Protein AF-A0A952XCS4-F1 (afdb_monomer_lite)

Radius of gyration: 18.23 Å; chains: 1; bounding box: 52×32×46 Å

Structure (mmCIF, N/CA/C/O backbone):
data_AF-A0A952XCS4-F1
#
_entry.id   AF-A0A952XCS4-F1
#
loop_
_atom_site.group_PDB
_atom_site.id
_atom_site.type_symbol
_atom_site.label_atom_id
_atom_site.label_alt_id
_atom_site.label_comp_id
_atom_site.label_asym_id
_atom_site.label_entity_id
_atom_site.label_seq_id
_atom_site.pdbx_PDB_ins_code
_atom_site.Cartn_x
_atom_site.Cartn_y
_atom_site.Cartn_z
_atom_site.occupancy
_atom_site.B_iso_or_equiv
_atom_site.auth_seq_id
_atom_site.auth_comp_id
_atom_site.auth_asym_id
_atom_site.auth_atom_id
_atom_site.pdbx_PDB_model_num
ATOM 1 N N . MET A 1 1 ? 28.860 11.762 17.650 1.00 31.97 1 MET A N 1
ATOM 2 C CA . MET A 1 1 ? 28.815 10.354 18.099 1.00 31.97 1 MET A CA 1
ATOM 3 C C . MET A 1 1 ? 27.399 9.842 17.894 1.00 31.97 1 MET A C 1
ATOM 5 O O . MET A 1 1 ? 26.480 10.434 18.441 1.00 31.97 1 MET A O 1
ATOM 9 N N . LYS A 1 2 ? 27.221 8.836 17.028 1.00 38.44 2 LYS A N 1
ATOM 10 C CA . LYS A 1 2 ? 25.928 8.186 16.763 1.00 38.44 2 LYS A CA 1
ATOM 11 C C . LYS A 1 2 ? 25.500 7.432 18.026 1.00 38.44 2 LYS A C 1
ATOM 13 O O . LYS A 1 2 ? 26.248 6.578 18.488 1.00 38.44 2 LYS A O 1
ATOM 18 N N . GLY A 1 3 ? 24.344 7.781 18.584 1.00 35.25 3 GLY A N 1
ATOM 19 C CA . GLY A 1 3 ? 23.726 7.029 19.671 1.00 35.25 3 GLY A CA 1
ATOM 20 C C . GLY A 1 3 ? 23.151 5.730 19.121 1.00 35.25 3 GLY A C 1
ATOM 21 O O . GLY A 1 3 ? 22.265 5.755 18.272 1.00 35.25 3 GLY A O 1
ATOM 22 N N . THR A 1 4 ? 23.691 4.608 19.572 1.00 42.81 4 THR A N 1
ATOM 23 C CA . THR A 1 4 ? 23.118 3.274 19.411 1.00 42.81 4 THR A CA 1
ATOM 24 C C . THR A 1 4 ? 21.785 3.228 20.152 1.00 42.81 4 THR A C 1
ATOM 26 O O . THR A 1 4 ? 21.750 3.308 21.379 1.00 42.81 4 THR A O 1
ATOM 29 N N . THR A 1 5 ? 20.681 3.126 19.417 1.00 42.31 5 THR A N 1
ATOM 30 C CA . THR A 1 5 ? 19.363 2.834 19.985 1.00 42.31 5 THR A CA 1
ATOM 31 C C . THR A 1 5 ? 19.405 1.427 20.599 1.00 42.31 5 THR A C 1
ATOM 33 O O . THR A 1 5 ? 19.822 0.494 19.909 1.00 42.31 5 THR A O 1
ATOM 36 N N . PRO A 1 6 ? 19.016 1.238 21.872 1.00 35.12 6 PRO A N 1
ATOM 37 C CA . PRO A 1 6 ? 18.957 -0.087 22.483 1.00 35.12 6 PRO A CA 1
ATOM 38 C C . PRO A 1 6 ? 17.979 -0.982 21.710 1.00 35.12 6 PRO A C 1
ATOM 40 O O . PRO A 1 6 ? 16.830 -0.598 21.496 1.00 35.12 6 PRO A O 1
ATOM 43 N N . LEU A 1 7 ? 18.429 -2.172 21.305 1.00 46.38 7 LEU A N 1
ATOM 44 C CA . LEU A 1 7 ? 17.650 -3.140 20.517 1.00 46.38 7 LEU A CA 1
ATOM 45 C C . LEU A 1 7 ? 16.468 -3.766 21.290 1.00 46.38 7 LEU A C 1
ATOM 47 O O . LEU A 1 7 ? 15.623 -4.413 20.679 1.00 46.38 7 LEU A O 1
ATOM 51 N N . ASP A 1 8 ? 16.356 -3.514 22.598 1.00 38.41 8 ASP A N 1
ATOM 52 C CA . ASP A 1 8 ? 15.401 -4.194 23.489 1.00 38.41 8 ASP A CA 1
ATOM 53 C C . ASP A 1 8 ? 14.166 -3.362 23.874 1.00 38.41 8 ASP A C 1
ATOM 55 O O . ASP A 1 8 ? 13.359 -3.769 24.708 1.00 38.41 8 ASP A O 1
ATOM 59 N N . ALA A 1 9 ? 13.960 -2.207 23.241 1.00 41.53 9 ALA A N 1
ATOM 60 C CA . ALA A 1 9 ? 12.703 -1.478 23.341 1.00 41.53 9 ALA A CA 1
ATOM 61 C C . ALA A 1 9 ? 12.331 -0.912 21.972 1.00 41.53 9 ALA A C 1
ATOM 63 O O . ALA A 1 9 ? 12.680 0.221 21.643 1.00 41.53 9 ALA A O 1
ATOM 64 N N . ILE A 1 10 ? 11.582 -1.686 21.180 1.00 44.81 10 ILE A N 1
ATOM 65 C CA . ILE A 1 10 ? 10.838 -1.141 20.038 1.00 44.81 10 ILE A CA 1
ATOM 66 C C . ILE A 1 10 ? 9.752 -0.230 20.625 1.00 44.81 10 ILE A C 1
ATOM 68 O O . ILE A 1 10 ? 8.607 -0.633 20.831 1.00 44.81 10 ILE A O 1
ATOM 72 N N . GLN A 1 11 ? 10.141 0.991 20.990 1.00 43.62 11 GLN A N 1
ATOM 73 C CA . GLN A 1 11 ? 9.214 2.063 21.315 1.00 43.62 11 GLN A CA 1
ATOM 74 C C . GLN A 1 11 ? 8.311 2.252 20.091 1.00 43.62 11 GLN A C 1
ATOM 76 O O . GLN A 1 11 ? 8.828 2.305 18.971 1.00 43.62 11 GLN A O 1
ATOM 81 N N . PRO A 1 12 ? 6.980 2.318 20.259 1.00 52.56 12 PRO A N 1
ATOM 82 C CA . PRO A 1 12 ? 6.085 2.525 19.133 1.00 52.56 12 PRO A CA 1
ATOM 83 C C . PRO A 1 12 ? 6.475 3.815 18.408 1.00 52.56 12 PRO A C 1
ATOM 85 O O . PRO A 1 12 ? 6.367 4.901 18.978 1.00 52.56 12 PRO A O 1
ATOM 88 N N . VAL A 1 13 ? 6.897 3.708 17.147 1.00 58.22 13 VAL A N 1
ATOM 89 C CA . VAL A 1 13 ? 7.288 4.872 16.332 1.00 58.22 13 VAL A CA 1
ATOM 90 C C . VAL A 1 13 ? 6.090 5.818 16.159 1.00 58.22 13 VAL A C 1
ATOM 92 O O . VAL A 1 13 ? 6.240 7.033 16.110 1.00 58.22 13 VAL A O 1
ATOM 95 N N . CYS A 1 14 ? 4.871 5.267 16.199 1.00 61.41 14 CYS A N 1
ATOM 96 C CA . CYS A 1 14 ? 3.605 6.003 16.150 1.00 61.41 14 CYS A CA 1
ATOM 97 C C . CYS A 1 14 ? 2.995 6.335 17.532 1.00 61.41 14 CYS A C 1
ATOM 99 O O . CYS A 1 14 ? 1.770 6.421 17.670 1.00 61.41 14 CYS A O 1
ATOM 101 N N . GLY A 1 15 ? 3.817 6.490 18.576 1.00 72.56 15 GLY A N 1
ATOM 102 C CA . GLY A 1 15 ? 3.435 7.050 19.885 1.00 72.56 15 GLY A CA 1
ATOM 103 C C . GLY A 1 15 ? 2.552 6.174 20.790 1.00 72.56 15 GLY A C 1
ATOM 104 O O . GLY A 1 15 ? 2.423 6.460 21.975 1.00 72.56 15 GLY A O 1
ATOM 105 N N . SER A 1 16 ? 1.944 5.103 20.272 1.00 86.00 16 SER A N 1
ATOM 106 C CA . SER A 1 16 ? 1.239 4.075 21.056 1.00 86.00 16 SER A CA 1
ATOM 107 C C . SER A 1 16 ? 1.266 2.733 20.330 1.00 86.00 16 SER A C 1
ATOM 109 O O . SER A 1 16 ? 1.379 2.692 19.102 1.00 86.00 16 SER A O 1
ATOM 111 N N . ARG A 1 17 ? 1.102 1.628 21.064 1.00 90.25 17 ARG A N 1
ATOM 112 C CA . ARG A 1 17 ? 1.019 0.283 20.475 1.00 90.25 17 ARG A CA 1
ATOM 113 C C . ARG A 1 17 ? -0.184 0.154 19.536 1.00 90.25 17 ARG A C 1
ATOM 115 O O . ARG A 1 17 ? -0.053 -0.393 18.443 1.00 90.25 17 ARG A O 1
ATOM 122 N N . GLY A 1 18 ? -1.331 0.729 19.906 1.00 92.50 18 GLY A N 1
ATOM 123 C CA . GLY A 1 18 ? -2.475 0.863 19.001 1.00 92.50 18 GLY A CA 1
ATOM 124 C C . GLY A 1 18 ? -2.159 1.654 17.727 1.00 92.50 18 GLY A C 1
ATOM 125 O O . GLY A 1 18 ? -2.549 1.231 16.643 1.00 92.50 18 GLY A O 1
ATOM 126 N N . GLY A 1 19 ? -1.429 2.767 17.836 1.00 92.06 19 GLY A N 1
ATOM 127 C CA . GLY A 1 19 ? -0.970 3.552 16.686 1.00 92.06 19 GLY A CA 1
ATOM 128 C C . GLY A 1 19 ? -0.069 2.746 15.751 1.00 92.06 19 GLY A C 1
ATOM 129 O O . GLY A 1 19 ? -0.319 2.701 14.553 1.00 92.06 19 GLY A O 1
ATOM 130 N N . GLU A 1 20 ? 0.911 2.032 16.298 1.00 92.62 20 GLU A N 1
ATOM 131 C CA . GLU A 1 20 ? 1.809 1.156 15.534 1.00 92.62 20 GLU A CA 1
ATOM 132 C C . GLU A 1 20 ? 1.044 0.074 14.751 1.00 92.62 20 GLU A C 1
ATOM 134 O O . GLU A 1 20 ? 1.293 -0.143 13.567 1.00 92.62 20 GLU A O 1
ATOM 139 N N . LEU A 1 21 ? 0.044 -0.570 15.362 1.00 95.12 21 LEU A N 1
ATOM 140 C CA . LEU A 1 21 ? -0.770 -1.576 14.668 1.00 95.12 21 LEU A CA 1
ATOM 141 C C . LEU A 1 21 ? -1.596 -0.974 13.519 1.00 95.12 21 LEU A C 1
ATOM 143 O O . LEU A 1 21 ? -1.740 -1.610 12.473 1.00 95.12 21 LEU A O 1
ATOM 147 N N . ILE A 1 22 ? -2.107 0.253 13.677 1.00 94.88 22 ILE A N 1
ATOM 148 C CA . ILE A 1 22 ? -2.776 0.978 12.585 1.00 94.88 22 ILE A CA 1
ATOM 149 C C . ILE A 1 22 ? -1.785 1.340 11.479 1.00 94.88 22 ILE A C 1
ATOM 151 O O . ILE A 1 22 ? -2.101 1.148 10.305 1.00 94.88 22 ILE A O 1
ATOM 155 N N . ALA A 1 23 ? -0.594 1.819 11.835 1.00 93.19 23 ALA A N 1
ATOM 156 C CA . ALA A 1 23 ? 0.463 2.132 10.882 1.00 93.19 23 ALA A CA 1
ATOM 157 C C . ALA A 1 23 ? 0.821 0.914 10.020 1.00 93.19 23 ALA A C 1
ATOM 159 O O . ALA A 1 23 ? 0.857 1.019 8.793 1.00 93.19 23 ALA A O 1
ATOM 160 N N . ARG A 1 24 ? 0.973 -0.261 10.643 1.00 94.62 24 ARG A N 1
ATOM 161 C CA . ARG A 1 24 ? 1.202 -1.524 9.930 1.00 94.62 24 ARG A CA 1
ATOM 162 C C . ARG A 1 24 ? 0.033 -1.900 9.031 1.00 94.62 24 ARG A C 1
ATOM 164 O O . ARG A 1 24 ? 0.251 -2.194 7.866 1.00 94.62 24 ARG A O 1
ATOM 171 N N . CYS A 1 25 ? -1.213 -1.784 9.502 1.00 95.88 25 CYS A N 1
ATOM 172 C CA . CYS A 1 25 ? -2.383 -2.016 8.644 1.00 95.88 25 CYS A CA 1
ATOM 173 C C . CYS A 1 25 ? -2.356 -1.157 7.366 1.00 95.88 25 CYS A C 1
ATOM 175 O O . CYS A 1 25 ? -2.758 -1.632 6.305 1.00 95.88 25 CYS A O 1
ATOM 177 N N . VAL A 1 26 ? -1.901 0.096 7.453 1.00 93.88 26 VAL A N 1
ATOM 178 C CA . VAL A 1 26 ? -1.787 0.981 6.284 1.00 93.88 26 VAL A CA 1
ATOM 179 C C . VAL A 1 26 ? -0.718 0.482 5.317 1.00 93.88 26 VAL A C 1
ATOM 181 O O . VAL A 1 26 ? -1.024 0.347 4.132 1.00 93.88 26 VAL A O 1
ATOM 184 N N . VAL A 1 27 ? 0.472 0.134 5.814 1.00 92.44 27 VAL A N 1
ATOM 185 C CA . VAL A 1 27 ? 1.556 -0.440 4.997 1.00 92.44 27 VAL A CA 1
ATOM 186 C C . VAL A 1 27 ? 1.078 -1.702 4.279 1.00 92.44 27 VAL A C 1
ATOM 188 O O . VAL A 1 27 ? 1.080 -1.736 3.050 1.00 92.44 27 VAL A O 1
ATOM 191 N N . GLU A 1 28 ? 0.538 -2.677 5.014 1.00 94.94 28 GLU A N 1
ATOM 192 C CA . GLU A 1 28 ? 0.103 -3.948 4.420 1.00 94.94 28 GLU A CA 1
ATOM 193 C C . GLU A 1 28 ? -1.036 -3.769 3.412 1.00 94.94 28 GLU A C 1
ATOM 195 O O . GLU A 1 28 ? -1.109 -4.459 2.394 1.00 94.94 28 GLU A O 1
ATOM 200 N N . SER A 1 29 ? -1.936 -2.810 3.655 1.00 95.06 29 SER A N 1
ATOM 201 C CA . SER A 1 29 ? -2.994 -2.494 2.693 1.00 95.06 29 SER A CA 1
ATOM 202 C C . SER A 1 29 ? -2.442 -1.904 1.393 1.00 95.06 29 SER A C 1
ATOM 204 O O . SER A 1 29 ? -2.923 -2.266 0.315 1.00 95.06 29 SER A O 1
ATOM 206 N N . GLY A 1 30 ? -1.417 -1.048 1.483 1.00 92.00 30 GLY A N 1
ATOM 207 C CA . GLY A 1 30 ? -0.710 -0.482 0.335 1.00 92.00 30 GLY A CA 1
ATOM 208 C C . GLY A 1 30 ? -0.017 -1.568 -0.480 1.00 92.00 30 GLY A C 1
ATOM 209 O O . GLY A 1 30 ? -0.273 -1.693 -1.679 1.00 92.00 30 GLY A O 1
ATOM 210 N N . THR A 1 31 ? 0.775 -2.413 0.182 1.00 91.81 31 THR A N 1
ATOM 211 C CA . THR A 1 31 ? 1.524 -3.502 -0.457 1.00 91.81 31 THR A CA 1
ATOM 212 C C . THR A 1 31 ? 0.587 -4.545 -1.076 1.00 91.81 31 THR A C 1
ATOM 214 O O . THR A 1 31 ? 0.733 -4.887 -2.251 1.00 91.81 31 THR A O 1
ATOM 217 N N . SER A 1 32 ? -0.466 -4.967 -0.362 1.00 96.06 32 SER A N 1
ATOM 218 C CA . SER A 1 32 ? -1.490 -5.880 -0.900 1.00 96.06 32 SER A CA 1
ATOM 219 C C . SER A 1 32 ? -2.175 -5.306 -2.147 1.00 96.06 32 SER A C 1
ATOM 221 O O . SER A 1 32 ? -2.362 -6.009 -3.147 1.00 96.06 32 SER A O 1
ATOM 223 N N . SER A 1 33 ? -2.524 -4.012 -2.124 1.00 94.94 33 SER A N 1
ATOM 224 C CA . SER A 1 33 ? -3.119 -3.328 -3.276 1.00 94.94 33 SER A CA 1
ATOM 225 C C . SER A 1 33 ? -2.150 -3.238 -4.457 1.00 94.94 33 SER A C 1
ATOM 227 O O . SER A 1 33 ? -2.571 -3.422 -5.600 1.00 94.94 33 SER A O 1
ATOM 229 N N . TYR A 1 34 ? -0.866 -2.984 -4.200 1.00 93.88 34 TYR A N 1
ATOM 230 C CA . TYR A 1 34 ? 0.147 -2.860 -5.243 1.00 93.88 34 TYR A CA 1
ATOM 231 C C . TYR A 1 34 ? 0.394 -4.183 -5.968 1.00 93.88 34 TYR A C 1
ATOM 233 O O . TYR A 1 34 ? 0.291 -4.243 -7.194 1.00 93.88 34 TYR A O 1
ATOM 241 N N . TYR A 1 35 ? 0.607 -5.273 -5.229 1.00 96.56 35 TYR A N 1
ATOM 242 C CA . TYR A 1 35 ? 0.782 -6.590 -5.844 1.00 96.56 35 TYR A CA 1
ATOM 243 C C . TYR A 1 35 ? -0.495 -7.102 -6.514 1.00 96.56 35 TYR A C 1
ATOM 245 O O . TYR A 1 35 ? -0.424 -7.752 -7.556 1.00 96.56 35 TYR A O 1
ATOM 253 N N . THR A 1 36 ? -1.677 -6.733 -6.008 1.00 97.62 36 THR A N 1
ATOM 254 C CA . THR A 1 36 ? -2.933 -6.987 -6.732 1.00 97.62 36 THR A CA 1
ATOM 255 C C . THR A 1 36 ? -2.955 -6.258 -8.080 1.00 97.62 36 THR A C 1
ATOM 257 O O . THR A 1 36 ? -3.366 -6.848 -9.078 1.00 97.62 36 THR A O 1
ATOM 260 N N . ALA A 1 37 ? -2.477 -5.009 -8.135 1.00 97.00 37 ALA A N 1
ATOM 261 C CA . ALA A 1 37 ? -2.392 -4.244 -9.377 1.00 97.00 37 ALA A CA 1
ATOM 262 C C . ALA A 1 37 ? -1.402 -4.860 -10.378 1.00 97.00 37 ALA A C 1
ATOM 264 O O . ALA A 1 37 ? -1.743 -4.984 -11.552 1.00 97.00 37 ALA A O 1
ATOM 265 N N . ILE A 1 38 ? -0.228 -5.313 -9.920 1.00 96.69 38 ILE A N 1
ATOM 266 C CA . ILE A 1 38 ? 0.741 -6.050 -10.752 1.00 96.69 38 ILE A CA 1
ATOM 267 C C . ILE A 1 38 ? 0.099 -7.325 -11.316 1.00 96.69 38 ILE A C 1
ATOM 269 O O . ILE A 1 38 ? 0.129 -7.550 -12.525 1.00 96.69 38 ILE A O 1
ATOM 273 N N . LYS A 1 39 ? -0.539 -8.128 -10.454 1.00 97.62 39 LYS A N 1
ATOM 274 C CA . LYS A 1 39 ? -1.218 -9.379 -10.825 1.00 97.62 39 LYS A CA 1
ATOM 275 C C . LYS A 1 39 ? -2.287 -9.167 -11.906 1.00 97.62 39 LYS A C 1
ATOM 277 O O . LYS A 1 39 ? -2.391 -9.974 -12.826 1.00 97.62 39 LYS A O 1
ATOM 282 N N . ASP A 1 40 ? -3.085 -8.104 -11.789 1.00 97.44 40 ASP A N 1
ATOM 283 C CA . ASP A 1 40 ? -4.170 -7.781 -12.731 1.00 97.44 40 ASP A CA 1
ATOM 284 C C . ASP A 1 40 ? -3.671 -7.126 -14.040 1.00 97.44 40 ASP A C 1
ATOM 286 O O . ASP A 1 40 ? -4.429 -7.056 -15.015 1.00 97.44 40 ASP A O 1
ATOM 290 N N . ALA A 1 41 ? -2.434 -6.615 -14.063 1.00 96.69 41 ALA A N 1
ATOM 291 C CA . ALA A 1 41 ? -1.840 -5.925 -15.209 1.00 96.69 41 ALA A CA 1
ATOM 292 C C . ALA A 1 41 ? -0.905 -6.805 -16.055 1.00 96.69 41 ALA A C 1
ATOM 294 O O . ALA A 1 41 ? -0.749 -6.531 -17.241 1.00 96.69 41 ALA A O 1
ATOM 295 N N . THR A 1 42 ? -0.279 -7.829 -15.471 1.00 96.62 42 THR A N 1
ATOM 296 C CA . THR A 1 42 ? 0.643 -8.721 -16.190 1.00 96.62 42 THR A CA 1
ATOM 297 C C . THR A 1 42 ? -0.082 -9.844 -16.939 1.00 96.62 42 THR A C 1
ATOM 299 O O . THR A 1 42 ? -1.047 -10.425 -16.432 1.00 96.62 42 THR A O 1
ATOM 302 N N . ASP A 1 43 ? 0.430 -10.217 -18.112 1.00 97.12 43 ASP A N 1
ATOM 303 C CA . ASP A 1 43 ? 0.044 -11.441 -18.831 1.00 97.12 43 ASP A CA 1
ATOM 304 C C . ASP A 1 43 ? 1.012 -12.604 -18.579 1.00 97.12 43 ASP A C 1
ATOM 306 O O . ASP A 1 43 ? 0.654 -13.758 -18.813 1.00 97.12 43 ASP A O 1
ATOM 310 N N . GLU A 1 44 ? 2.202 -12.327 -18.036 1.00 98.12 44 GLU A N 1
ATOM 311 C CA . GLU A 1 44 ? 3.196 -13.355 -17.733 1.00 98.12 44 GLU A CA 1
ATOM 312 C C . GLU A 1 44 ? 2.719 -14.215 -16.541 1.00 98.12 44 GLU A C 1
ATOM 314 O O . GLU A 1 44 ? 2.439 -13.674 -15.459 1.00 98.12 44 GLU A O 1
ATOM 319 N N . PRO A 1 45 ? 2.557 -15.540 -16.726 1.00 97.56 45 PRO A N 1
ATOM 320 C CA . PRO A 1 45 ? 1.907 -16.408 -15.748 1.00 97.56 45 PRO A CA 1
ATOM 321 C C . PRO A 1 45 ? 2.664 -16.546 -14.422 1.00 97.56 45 PRO A C 1
ATOM 323 O O . PRO A 1 45 ? 2.018 -16.610 -13.372 1.00 97.56 45 PRO A O 1
ATOM 326 N N . VAL A 1 46 ? 3.999 -16.571 -14.430 1.00 98.44 46 VAL A N 1
ATOM 327 C CA . VAL A 1 46 ? 4.798 -16.766 -13.209 1.00 98.44 46 VAL A CA 1
ATOM 328 C C . VAL A 1 46 ? 4.730 -15.526 -12.318 1.00 98.44 46 VAL A C 1
ATOM 330 O O . VAL A 1 46 ? 4.418 -15.623 -11.131 1.00 98.44 46 VAL A O 1
ATOM 333 N N . LEU A 1 47 ? 4.917 -14.339 -12.889 1.00 97.62 47 LEU A N 1
ATOM 334 C CA . LEU A 1 47 ? 4.793 -13.057 -12.209 1.00 97.62 47 LEU A CA 1
ATOM 335 C C . LEU A 1 47 ? 3.377 -12.858 -11.671 1.00 97.62 47 LEU A C 1
ATOM 337 O O . LEU A 1 47 ? 3.209 -12.389 -10.545 1.00 97.62 47 LEU A O 1
ATOM 341 N N . LYS A 1 48 ? 2.353 -13.260 -12.435 1.00 98.38 48 LYS A N 1
ATOM 342 C CA . LYS A 1 48 ? 0.962 -13.249 -11.968 1.00 98.38 48 LYS A CA 1
ATOM 343 C C . LYS A 1 48 ? 0.799 -14.092 -10.706 1.00 98.38 48 LYS A C 1
ATOM 345 O O . LYS A 1 48 ? 0.192 -13.630 -9.742 1.00 98.38 48 LYS A O 1
ATOM 350 N N . GLN A 1 49 ? 1.352 -15.304 -10.684 1.00 98.50 49 GLN A N 1
ATOM 351 C CA . GLN A 1 49 ? 1.269 -16.189 -9.524 1.00 98.50 49 GLN A CA 1
ATOM 352 C C . GLN A 1 49 ? 2.027 -15.628 -8.312 1.00 98.50 49 GLN A C 1
ATOM 354 O O . GLN A 1 49 ? 1.481 -15.604 -7.210 1.00 98.50 49 GLN A O 1
ATOM 359 N N . ILE A 1 50 ? 3.248 -15.126 -8.513 1.00 98.44 50 ILE A N 1
ATOM 360 C CA . ILE A 1 50 ? 4.058 -14.516 -7.449 1.00 98.44 50 ILE A CA 1
ATOM 361 C C . ILE A 1 50 ? 3.329 -13.310 -6.849 1.00 98.44 50 ILE A C 1
ATOM 363 O O . ILE A 1 50 ? 3.138 -13.244 -5.636 1.00 98.44 50 ILE A O 1
ATOM 367 N N . ALA A 1 51 ? 2.847 -12.394 -7.690 1.00 98.19 51 ALA A N 1
ATOM 368 C CA . ALA A 1 51 ? 2.123 -11.212 -7.238 1.00 98.19 51 ALA A CA 1
ATOM 369 C C . ALA A 1 51 ? 0.812 -11.577 -6.518 1.00 98.19 51 ALA A C 1
ATOM 371 O O . ALA A 1 51 ? 0.456 -10.943 -5.526 1.00 98.19 51 ALA A O 1
ATOM 372 N N . ALA A 1 52 ? 0.109 -12.626 -6.961 1.00 98.19 52 ALA A N 1
ATOM 373 C CA . ALA A 1 52 ? -1.073 -13.131 -6.263 1.00 98.19 52 ALA A CA 1
ATOM 374 C C . ALA A 1 52 ? -0.741 -13.653 -4.856 1.00 98.19 52 ALA A C 1
ATOM 376 O O . ALA A 1 52 ? -1.471 -13.349 -3.910 1.00 98.19 52 ALA A O 1
ATOM 377 N N . ASN A 1 53 ? 0.348 -14.413 -4.718 1.00 98.56 53 ASN A N 1
ATOM 378 C CA . ASN A 1 53 ? 0.779 -14.971 -3.438 1.00 98.56 53 ASN A CA 1
ATOM 379 C C . ASN A 1 53 ? 1.191 -13.866 -2.463 1.00 98.56 53 ASN A C 1
ATOM 381 O O . ASN A 1 53 ? 0.665 -13.824 -1.352 1.00 98.56 53 ASN A O 1
ATOM 385 N N . ILE A 1 54 ? 2.022 -12.918 -2.911 1.00 98.12 54 ILE A N 1
ATOM 386 C CA . ILE A 1 54 ? 2.439 -11.782 -2.081 1.00 98.12 54 ILE A CA 1
ATOM 387 C C . ILE A 1 54 ? 1.213 -10.967 -1.658 1.00 98.12 54 ILE A C 1
ATOM 389 O O . ILE A 1 54 ? 1.000 -10.748 -0.471 1.00 98.12 54 ILE A O 1
ATOM 393 N N . ALA A 1 55 ? 0.323 -10.603 -2.590 1.00 97.69 55 ALA A N 1
ATOM 394 C CA . ALA A 1 55 ? -0.886 -9.849 -2.252 1.00 97.69 55 ALA A CA 1
ATOM 395 C C . ALA A 1 55 ? -1.772 -10.555 -1.205 1.00 97.69 55 ALA A C 1
ATOM 397 O O . ALA A 1 55 ? -2.412 -9.881 -0.387 1.00 97.69 55 ALA A O 1
ATOM 398 N N . ALA A 1 56 ? -1.830 -11.891 -1.242 1.00 97.94 56 ALA A N 1
ATOM 399 C CA . ALA A 1 56 ? -2.564 -12.700 -0.276 1.00 97.94 56 ALA A CA 1
ATOM 400 C C . ALA A 1 56 ? -1.883 -12.723 1.100 1.00 97.94 56 ALA A C 1
ATOM 402 O O . ALA A 1 56 ? -2.584 -12.634 2.110 1.00 97.94 56 ALA A O 1
ATOM 403 N N . ASP A 1 57 ? -0.555 -12.800 1.151 1.00 98.44 57 ASP A N 1
ATOM 404 C CA . ASP A 1 57 ? 0.207 -12.736 2.400 1.00 98.44 57 ASP A CA 1
ATOM 405 C C . ASP A 1 57 ? 0.080 -11.366 3.061 1.00 98.44 57 ASP A C 1
ATOM 407 O O . ASP A 1 57 ? -0.302 -11.300 4.229 1.00 98.44 57 ASP A O 1
ATOM 411 N N . GLU A 1 58 ? 0.196 -10.274 2.304 1.00 97.56 58 GLU A N 1
ATOM 412 C CA . GLU A 1 58 ? -0.004 -8.930 2.864 1.00 97.56 58 GLU A CA 1
ATOM 413 C C . GLU A 1 58 ? -1.439 -8.710 3.352 1.00 97.56 58 GLU A C 1
ATOM 415 O O . GLU A 1 58 ? -1.691 -8.038 4.353 1.00 97.56 58 GLU A O 1
ATOM 420 N N . PHE A 1 59 ? -2.423 -9.349 2.715 1.00 97.44 59 PHE A N 1
ATOM 421 C CA . PHE A 1 59 ? -3.785 -9.337 3.239 1.00 97.44 59 PHE A CA 1
ATOM 422 C C . PHE A 1 59 ? -3.910 -10.101 4.571 1.00 97.44 59 PHE A C 1
ATOM 424 O O . PHE A 1 59 ? -4.657 -9.677 5.462 1.00 97.44 59 PHE A O 1
ATOM 431 N N . ARG A 1 60 ? -3.178 -11.209 4.745 1.00 98.19 60 ARG A N 1
ATOM 432 C CA . ARG A 1 60 ? -3.109 -11.942 6.021 1.00 98.19 60 ARG A CA 1
ATOM 433 C C . ARG A 1 60 ? -2.372 -11.132 7.087 1.00 98.19 60 ARG A C 1
ATOM 435 O O . ARG A 1 60 ? -2.847 -11.101 8.222 1.00 98.19 60 ARG A O 1
ATOM 442 N N . HIS A 1 61 ? -1.294 -10.433 6.732 1.00 98.12 61 HIS A N 1
ATOM 443 C CA . HIS A 1 61 ? -0.584 -9.514 7.626 1.00 98.12 61 HIS A CA 1
ATOM 444 C C . HIS A 1 61 ? -1.495 -8.375 8.090 1.00 98.12 61 HIS A C 1
ATOM 446 O O . HIS A 1 61 ? -1.644 -8.158 9.293 1.00 98.12 61 HIS A O 1
ATOM 452 N N . TYR A 1 62 ? -2.216 -7.729 7.165 1.00 97.62 62 TYR A N 1
ATOM 453 C CA . TYR A 1 62 ? -3.244 -6.741 7.501 1.00 97.62 62 TYR A CA 1
ATOM 454 C C . TYR A 1 62 ? -4.244 -7.296 8.521 1.00 97.62 62 TYR A C 1
ATOM 456 O O . TYR A 1 62 ? -4.514 -6.663 9.544 1.00 97.62 62 TYR A O 1
ATOM 464 N N . LYS A 1 63 ? -4.787 -8.493 8.262 1.00 97.69 63 LYS A N 1
ATOM 465 C CA . LYS A 1 63 ? -5.761 -9.128 9.157 1.00 97.69 63 LYS A CA 1
ATOM 466 C C . LYS A 1 63 ? -5.156 -9.384 10.537 1.00 97.69 63 LYS A C 1
ATOM 468 O O . LYS A 1 63 ? -5.805 -9.082 11.532 1.00 97.69 63 LYS A O 1
ATOM 473 N N . LEU A 1 64 ? -3.924 -9.886 10.602 1.00 97.94 64 LEU A N 1
ATOM 474 C CA . LEU A 1 64 ? -3.212 -10.111 11.857 1.00 97.94 64 LEU A CA 1
ATOM 475 C C . LEU A 1 64 ? -3.102 -8.817 12.671 1.00 97.94 64 LEU A C 1
ATOM 477 O O . LEU A 1 64 ? -3.499 -8.800 13.835 1.00 97.94 64 LEU A O 1
ATOM 481 N N . PHE A 1 65 ? -2.611 -7.727 12.078 1.00 97.19 65 PHE A N 1
ATOM 482 C CA . PHE A 1 65 ? -2.466 -6.456 12.794 1.00 97.19 65 PHE A CA 1
ATOM 483 C C . PHE A 1 65 ? -3.811 -5.865 13.209 1.00 97.19 65 PHE A C 1
ATOM 485 O O . PHE A 1 65 ? -3.943 -5.372 14.329 1.00 97.19 65 PHE A O 1
ATOM 492 N N . TYR A 1 66 ? -4.824 -5.972 12.352 1.00 96.62 66 TYR A N 1
ATOM 493 C CA . TYR A 1 66 ? -6.170 -5.502 12.653 1.00 96.62 66 TYR A CA 1
ATOM 494 C C . TYR A 1 66 ? -6.816 -6.289 13.802 1.00 96.62 66 TYR A C 1
ATOM 496 O O . TYR A 1 66 ? -7.396 -5.701 14.717 1.00 96.62 66 TYR A O 1
ATOM 504 N N . ASP A 1 67 ? -6.687 -7.615 13.798 1.00 97.00 67 ASP A N 1
ATOM 505 C CA . ASP A 1 67 ? -7.202 -8.478 14.861 1.00 97.00 67 ASP A CA 1
ATOM 506 C C . ASP A 1 67 ? -6.472 -8.190 16.183 1.00 97.00 67 ASP A C 1
ATOM 508 O O . ASP A 1 67 ? -7.114 -8.027 17.222 1.00 97.00 67 ASP A O 1
ATOM 512 N N . ARG A 1 68 ? -5.143 -8.012 16.145 1.00 96.44 68 ARG A N 1
ATOM 513 C CA . ARG A 1 68 ? -4.349 -7.614 17.321 1.00 96.44 68 ARG A CA 1
ATOM 514 C C . ARG A 1 68 ? -4.730 -6.238 17.847 1.00 96.44 68 ARG A C 1
ATOM 516 O O . ARG A 1 68 ? -4.816 -6.074 19.057 1.00 96.44 68 ARG A O 1
ATOM 523 N N . PHE A 1 69 ? -5.003 -5.279 16.967 1.00 95.56 69 PHE A N 1
ATOM 524 C CA . PHE A 1 69 ? -5.489 -3.957 17.352 1.00 95.56 69 PHE A CA 1
ATOM 525 C C . PHE A 1 69 ? -6.838 -4.049 18.076 1.00 95.56 69 PHE A C 1
ATOM 527 O O . PHE A 1 69 ? -7.072 -3.374 19.080 1.00 95.56 69 PHE A O 1
ATOM 534 N N . ASN A 1 70 ? -7.734 -4.910 17.591 1.00 94.06 70 ASN A N 1
ATOM 535 C CA . ASN A 1 70 ? -9.040 -5.110 18.209 1.00 94.06 70 ASN A CA 1
ATOM 536 C C . ASN A 1 70 ? -8.975 -5.863 19.540 1.00 94.06 70 ASN A C 1
ATOM 538 O O . ASN A 1 70 ? -9.818 -5.595 20.396 1.00 94.06 70 ASN A O 1
ATOM 542 N N . ALA A 1 71 ? -7.986 -6.735 19.713 1.00 95.75 71 ALA A N 1
ATOM 543 C CA . ALA A 1 71 ? -7.733 -7.496 20.933 1.00 95.75 71 ALA A CA 1
ATOM 544 C C . ALA A 1 71 ? -6.829 -6.768 21.948 1.00 95.75 71 ALA A C 1
ATOM 546 O O . ALA A 1 71 ? -6.381 -7.386 22.905 1.00 95.75 71 ALA A O 1
ATOM 547 N N . LEU A 1 72 ? -6.509 -5.486 21.737 1.00 93.69 72 LEU A N 1
ATOM 548 C CA . LEU A 1 72 ? -5.791 -4.698 22.737 1.00 93.69 72 LEU A CA 1
ATOM 549 C C . LEU A 1 72 ? -6.641 -4.532 24.004 1.00 93.69 72 LEU A C 1
ATOM 551 O O . LEU A 1 72 ? -7.757 -4.015 23.927 1.00 93.69 72 LEU A O 1
ATOM 555 N N . ASP A 1 73 ? -6.057 -4.898 25.145 1.00 89.44 73 ASP A N 1
ATOM 556 C CA . ASP A 1 73 ? -6.636 -4.706 26.484 1.00 89.44 73 ASP A CA 1
ATOM 557 C C . ASP A 1 73 ? -6.470 -3.263 27.005 1.00 89.44 73 ASP A C 1
ATOM 559 O O . ASP A 1 73 ? -7.041 -2.881 28.024 1.00 89.44 73 ASP A O 1
ATOM 563 N N . GLU A 1 74 ? -5.693 -2.438 26.298 1.00 88.69 74 GLU A N 1
ATOM 564 C CA . GLU A 1 74 ? -5.487 -1.017 26.592 1.00 88.69 74 GLU A CA 1
ATOM 565 C C . GLU A 1 74 ? -6.533 -0.113 25.918 1.00 88.69 74 GLU A C 1
ATOM 567 O O . GLU A 1 74 ? -7.221 -0.487 24.961 1.00 88.69 74 GLU A O 1
ATOM 572 N N . ALA A 1 75 ? -6.620 1.135 26.387 1.00 86.88 75 ALA A N 1
ATOM 573 C CA . ALA A 1 75 ? -7.465 2.146 25.768 1.00 86.88 75 ALA A CA 1
ATOM 574 C C . ALA A 1 75 ? -7.041 2.386 24.309 1.00 86.88 75 ALA A C 1
ATOM 576 O O . ALA A 1 75 ? -5.954 2.888 24.019 1.00 86.88 75 ALA A O 1
ATOM 577 N N . LYS A 1 76 ? -7.928 2.044 23.371 1.00 89.94 76 LYS A N 1
ATOM 578 C CA . LYS A 1 76 ? -7.663 2.212 21.939 1.00 89.94 76 LYS A CA 1
ATOM 579 C C . LYS A 1 76 ? -7.574 3.702 21.582 1.00 89.94 76 LYS A C 1
ATOM 581 O O . LYS A 1 76 ? -8.395 4.485 22.066 1.00 89.94 76 LYS A O 1
ATOM 586 N N . PRO A 1 77 ? -6.685 4.099 20.650 1.00 89.50 77 PRO A N 1
ATOM 587 C CA . PRO A 1 77 ? -6.627 5.470 20.160 1.00 89.50 77 PRO A CA 1
ATOM 588 C C . PRO A 1 77 ? -7.989 5.939 19.641 1.00 89.50 77 PRO A C 1
ATOM 590 O O . PRO A 1 77 ? -8.749 5.151 19.061 1.00 89.50 77 PRO A O 1
ATOM 593 N N . SER A 1 78 ? -8.285 7.229 19.799 1.00 91.75 78 SER A N 1
ATOM 594 C CA . SER A 1 78 ? -9.484 7.837 19.216 1.00 91.75 78 SER A CA 1
ATOM 595 C C . SER A 1 78 ? -9.458 7.747 17.687 1.00 91.75 78 SER A C 1
ATOM 597 O O . SER A 1 78 ? -8.392 7.659 17.079 1.00 91.75 78 SER A O 1
ATOM 599 N N . VAL A 1 79 ? -10.626 7.804 17.038 1.00 91.88 79 VAL A N 1
ATOM 600 C CA . VAL A 1 79 ? -10.727 7.777 15.564 1.00 91.88 79 VAL A CA 1
ATOM 601 C C . VAL A 1 79 ? -9.852 8.862 14.925 1.00 91.88 79 VAL A C 1
ATOM 603 O O . VAL A 1 79 ? -9.143 8.595 13.961 1.00 91.88 79 VAL A O 1
ATOM 606 N N . PHE A 1 80 ? -9.812 10.063 15.509 1.00 92.00 80 PHE A N 1
ATOM 607 C CA . PHE A 1 80 ? -8.963 11.151 15.019 1.00 92.00 80 PHE A CA 1
ATOM 608 C C . PHE A 1 80 ? -7.465 10.826 15.106 1.00 92.00 80 PHE A C 1
ATOM 610 O O . PHE A 1 80 ? -6.721 11.087 14.163 1.00 92.00 80 PHE A O 1
ATOM 617 N N . ALA A 1 81 ? -7.019 10.209 16.205 1.00 91.06 81 ALA A N 1
ATOM 618 C CA . ALA A 1 81 ? -5.634 9.766 16.334 1.00 91.06 81 ALA A CA 1
ATOM 619 C C . ALA A 1 81 ? -5.286 8.688 15.296 1.00 91.06 81 ALA A C 1
ATOM 621 O O . ALA A 1 81 ? -4.224 8.758 14.684 1.00 91.06 81 ALA A O 1
ATOM 622 N N . ARG A 1 82 ? -6.200 7.744 15.035 1.00 93.25 82 ARG A N 1
ATOM 623 C CA . ARG A 1 82 ? -6.007 6.705 14.008 1.00 93.25 82 ARG A CA 1
ATOM 624 C C . ARG A 1 82 ? -5.921 7.292 12.603 1.00 93.25 82 ARG A C 1
ATOM 626 O O . ARG A 1 82 ? -5.058 6.883 11.837 1.00 93.25 82 ARG A O 1
ATOM 633 N N . ILE A 1 83 ? -6.775 8.266 12.277 1.00 91.94 83 ILE A N 1
ATOM 634 C CA . ILE A 1 83 ? -6.721 8.982 10.994 1.00 91.94 83 ILE A CA 1
ATOM 635 C C . ILE A 1 83 ? -5.376 9.692 10.845 1.00 91.94 83 ILE A C 1
ATOM 637 O O . ILE A 1 83 ? -4.752 9.579 9.796 1.00 91.94 83 ILE A O 1
ATOM 641 N N . ARG A 1 84 ? -4.898 10.381 11.890 1.00 91.75 84 ARG A N 1
ATOM 642 C CA . ARG A 1 84 ? -3.596 11.061 11.853 1.00 91.75 84 ARG A CA 1
ATOM 643 C C . ARG A 1 84 ? -2.451 10.087 11.588 1.00 91.75 84 ARG A C 1
ATOM 645 O O . ARG A 1 84 ? -1.624 10.366 10.731 1.00 91.75 84 ARG A O 1
ATOM 652 N N . VAL A 1 85 ? -2.431 8.950 12.284 1.00 91.00 85 VAL A N 1
ATOM 653 C CA . VAL A 1 85 ? -1.430 7.893 12.065 1.00 91.00 85 VAL A CA 1
ATOM 654 C C . VAL A 1 85 ? -1.505 7.362 10.635 1.00 91.00 85 VAL A C 1
ATOM 656 O O . VAL A 1 85 ? -0.479 7.238 9.972 1.00 91.00 85 VAL A O 1
ATOM 659 N N . ALA A 1 86 ? -2.713 7.092 10.134 1.00 90.00 86 ALA A N 1
ATOM 660 C CA . ALA A 1 86 ? -2.887 6.580 8.783 1.00 90.00 86 ALA A CA 1
ATOM 661 C C . ALA A 1 86 ? -2.402 7.570 7.714 1.00 90.00 86 ALA A C 1
ATOM 663 O O . ALA A 1 86 ? -1.697 7.174 6.791 1.00 90.00 86 ALA A O 1
ATOM 664 N N . LEU A 1 87 ? -2.733 8.856 7.859 1.00 88.31 87 LEU A N 1
ATOM 665 C CA . LEU A 1 87 ? -2.264 9.910 6.957 1.00 88.31 87 LEU A CA 1
ATOM 666 C C . LEU A 1 87 ? -0.746 10.104 7.039 1.00 88.31 87 LEU A C 1
ATOM 668 O O . LEU A 1 87 ? -0.110 10.250 5.999 1.00 88.31 87 LEU A O 1
ATOM 672 N N . GLY A 1 88 ? -0.170 10.056 8.245 1.00 87.12 88 GLY A N 1
ATOM 673 C CA . GLY A 1 88 ? 1.280 10.120 8.443 1.00 87.12 88 GLY A CA 1
ATOM 674 C C . GLY A 1 88 ? 2.002 9.002 7.695 1.00 87.12 88 GLY A C 1
ATOM 675 O O . GLY A 1 88 ? 2.888 9.273 6.893 1.00 87.12 88 GLY A O 1
ATOM 676 N N . ARG A 1 89 ? 1.537 7.754 7.835 1.00 86.94 89 ARG A N 1
ATOM 677 C CA . ARG A 1 89 ? 2.138 6.617 7.121 1.00 86.94 89 ARG A CA 1
ATOM 678 C C . ARG A 1 89 ? 1.955 6.651 5.611 1.00 86.94 89 ARG A C 1
ATOM 680 O O . ARG A 1 89 ? 2.842 6.194 4.903 1.00 86.94 89 ARG A O 1
ATOM 687 N N . ILE A 1 90 ? 0.845 7.191 5.106 1.00 81.25 90 ILE A N 1
ATOM 688 C CA . ILE A 1 90 ? 0.681 7.408 3.660 1.00 81.25 90 ILE A CA 1
ATOM 689 C C . ILE A 1 90 ? 1.699 8.439 3.156 1.00 81.25 90 ILE A C 1
ATOM 691 O O . ILE A 1 90 ? 2.243 8.262 2.073 1.00 81.25 90 ILE A O 1
ATOM 695 N N . SER A 1 91 ? 1.966 9.494 3.931 1.00 75.19 91 SER A N 1
ATOM 696 C CA . SER A 1 91 ? 2.944 10.525 3.566 1.00 75.19 91 SER A CA 1
ATOM 697 C C . SER A 1 91 ? 4.392 10.038 3.650 1.00 75.19 91 SER A C 1
ATOM 699 O O . SER A 1 91 ? 5.223 10.510 2.887 1.00 75.19 91 SER A O 1
ATOM 701 N N . GLU A 1 92 ? 4.701 9.130 4.576 1.00 67.75 92 GLU A N 1
ATOM 702 C CA . GLU A 1 92 ? 6.040 8.545 4.737 1.00 67.75 92 GLU A CA 1
ATOM 703 C C . GLU A 1 92 ? 6.355 7.475 3.684 1.00 67.75 92 GLU A C 1
ATOM 705 O O . GLU A 1 92 ? 7.517 7.164 3.471 1.00 67.75 92 GLU A O 1
ATOM 710 N N . ALA A 1 93 ? 5.347 6.923 3.001 1.00 60.94 93 ALA A N 1
ATOM 711 C CA . ALA A 1 93 ? 5.545 5.928 1.945 1.00 60.94 93 ALA A CA 1
ATOM 712 C C . ALA A 1 93 ? 6.209 6.490 0.666 1.00 60.94 93 ALA A C 1
ATOM 714 O O . ALA A 1 93 ? 6.469 5.730 -0.264 1.00 60.94 93 ALA A O 1
ATOM 715 N N . ASP A 1 94 ? 6.484 7.797 0.612 1.00 57.56 94 ASP A N 1
ATOM 716 C CA . ASP A 1 94 ? 7.180 8.497 -0.480 1.00 57.56 94 ASP A CA 1
ATOM 717 C C . ASP A 1 94 ? 8.720 8.427 -0.310 1.00 57.56 94 ASP A C 1
ATOM 719 O O . ASP A 1 94 ? 9.436 9.416 -0.470 1.00 57.56 94 ASP A O 1
ATOM 723 N N . ASP A 1 95 ? 9.218 7.259 0.114 1.00 61.72 95 ASP A N 1
ATOM 724 C CA . ASP A 1 95 ? 10.553 7.072 0.696 1.00 61.72 95 ASP A CA 1
ATOM 725 C C . ASP A 1 95 ? 11.679 6.900 -0.347 1.00 61.72 95 ASP A C 1
ATOM 727 O O . ASP A 1 95 ? 11.489 6.357 -1.442 1.00 61.72 95 ASP A O 1
ATOM 731 N N . ASP A 1 96 ? 12.895 7.295 0.046 1.00 66.38 96 ASP A N 1
ATOM 732 C CA . ASP A 1 96 ? 14.162 7.121 -0.682 1.00 66.38 96 ASP A CA 1
ATOM 733 C C . ASP A 1 96 ? 14.423 5.654 -1.058 1.00 66.38 96 ASP A C 1
ATOM 735 O O . ASP A 1 96 ? 15.091 5.370 -2.052 1.00 66.38 96 ASP A O 1
ATOM 739 N N . GLU A 1 97 ? 13.854 4.716 -0.298 1.00 78.00 97 GLU A N 1
ATOM 740 C CA . GLU A 1 97 ? 13.963 3.277 -0.539 1.00 78.00 97 GLU A CA 1
ATOM 741 C C . GLU A 1 97 ? 13.410 2.867 -1.912 1.00 78.00 97 GLU A C 1
ATOM 743 O O . GLU A 1 97 ? 14.049 2.096 -2.631 1.00 78.00 97 GLU A O 1
ATOM 748 N N . LEU A 1 98 ? 12.255 3.407 -2.320 1.00 84.44 98 LEU A N 1
ATOM 749 C CA . LEU A 1 98 ? 11.637 3.072 -3.609 1.00 84.44 98 LEU A CA 1
ATOM 750 C C . LEU A 1 98 ? 12.419 3.672 -4.781 1.00 84.44 98 LEU A C 1
ATOM 752 O O . LEU A 1 98 ? 12.567 3.032 -5.826 1.00 84.44 98 LEU A O 1
ATOM 756 N N . ALA A 1 99 ? 12.969 4.873 -4.592 1.00 87.31 99 ALA A N 1
ATOM 757 C CA . ALA A 1 99 ? 13.843 5.518 -5.563 1.00 87.31 99 ALA A CA 1
ATOM 758 C C . ALA A 1 99 ? 15.165 4.750 -5.729 1.00 87.31 99 ALA A C 1
ATOM 760 O O . ALA A 1 99 ? 15.564 4.456 -6.858 1.00 87.31 99 ALA A O 1
ATOM 761 N N . CYS A 1 100 ? 15.802 4.350 -4.623 1.00 88.44 100 CYS A N 1
ATOM 762 C CA . CYS A 1 100 ? 17.001 3.511 -4.623 1.00 88.44 100 CYS A CA 1
ATOM 763 C C . CYS A 1 100 ? 16.751 2.152 -5.291 1.00 88.44 100 CYS A C 1
ATOM 765 O O . CYS A 1 100 ? 17.548 1.723 -6.126 1.00 88.44 100 CYS A O 1
ATOM 767 N N . ALA A 1 101 ? 15.644 1.480 -4.958 1.00 89.94 101 ALA A N 1
ATOM 768 C CA . ALA A 1 101 ? 15.289 0.190 -5.545 1.00 89.94 101 ALA A CA 1
ATOM 769 C C . ALA A 1 101 ? 15.066 0.301 -7.059 1.00 89.94 101 ALA A C 1
ATOM 771 O O . ALA A 1 101 ? 15.544 -0.537 -7.825 1.00 89.94 101 ALA A O 1
ATOM 772 N N . TYR A 1 102 ? 14.379 1.357 -7.506 1.00 91.06 102 TYR A N 1
ATOM 773 C CA . TYR A 1 102 ? 14.187 1.604 -8.929 1.00 91.06 102 TYR A CA 1
ATOM 774 C C . TYR A 1 102 ? 15.511 1.882 -9.639 1.00 91.06 102 TYR A C 1
ATOM 776 O O . TYR A 1 102 ? 15.760 1.280 -10.681 1.00 91.06 102 TYR A O 1
ATOM 784 N N . TYR A 1 103 ? 16.357 2.752 -9.080 1.00 92.38 103 TYR A N 1
ATOM 785 C CA . TYR A 1 103 ? 17.695 3.033 -9.599 1.00 92.38 103 TYR A CA 1
ATOM 786 C C . TYR A 1 103 ? 18.491 1.735 -9.774 1.00 92.38 103 TYR A C 1
ATOM 788 O O . TYR A 1 103 ? 18.802 1.356 -10.899 1.00 92.38 103 TYR A O 1
ATOM 796 N N . ALA A 1 104 ? 18.686 0.979 -8.691 1.00 92.56 104 ALA A N 1
ATOM 797 C CA . ALA A 1 104 ? 19.472 -0.252 -8.701 1.00 92.56 104 ALA A CA 1
ATOM 798 C C . ALA A 1 104 ? 18.966 -1.299 -9.711 1.00 92.56 104 ALA A C 1
ATOM 800 O O . ALA A 1 104 ? 19.763 -2.036 -10.284 1.00 92.56 104 ALA A O 1
ATOM 801 N N . ALA A 1 105 ? 17.651 -1.369 -9.942 1.00 92.25 105 ALA A N 1
ATOM 802 C CA . ALA A 1 105 ? 17.056 -2.319 -10.879 1.00 92.25 105 ALA A CA 1
ATOM 803 C C . ALA A 1 105 ? 17.051 -1.848 -12.346 1.00 92.25 105 ALA A C 1
ATOM 805 O O . ALA A 1 105 ? 16.841 -2.669 -13.238 1.00 92.25 105 ALA A O 1
ATOM 806 N N . ASN A 1 106 ? 17.216 -0.547 -12.614 1.00 93.69 106 ASN A N 1
ATOM 807 C CA . ASN A 1 106 ? 17.034 0.031 -13.953 1.00 93.69 106 ASN A CA 1
ATOM 808 C C . ASN A 1 106 ? 18.264 0.784 -14.483 1.00 93.69 106 ASN A C 1
ATOM 810 O O . ASN A 1 106 ? 18.215 1.265 -15.615 1.00 93.69 106 ASN A O 1
ATOM 814 N N . THR A 1 107 ? 19.352 0.887 -13.717 1.00 93.75 107 THR A N 1
ATOM 815 C CA . THR A 1 107 ? 20.607 1.505 -14.167 1.00 93.75 107 THR A CA 1
ATOM 816 C C . THR A 1 107 ? 21.764 0.504 -14.198 1.00 93.75 107 THR A C 1
ATOM 818 O O . THR A 1 107 ? 21.790 -0.429 -13.394 1.00 93.75 107 THR A O 1
ATOM 821 N N . PRO A 1 108 ? 22.755 0.691 -15.088 1.00 91.50 108 PRO A N 1
ATOM 822 C CA . PRO A 1 108 ? 23.976 -0.108 -15.077 1.00 91.50 108 PRO A CA 1
ATOM 823 C C . PRO A 1 108 ? 24.737 0.007 -13.748 1.00 91.50 108 PRO A C 1
ATOM 825 O O . PRO A 1 108 ? 24.787 1.069 -13.129 1.00 91.50 108 PRO A O 1
ATOM 828 N N . ALA A 1 109 ? 25.382 -1.085 -13.331 1.00 89.38 109 ALA A N 1
ATOM 829 C CA . ALA A 1 109 ? 26.183 -1.129 -12.104 1.00 89.38 109 ALA A CA 1
ATOM 830 C C . ALA A 1 109 ? 27.592 -0.514 -12.257 1.00 89.38 109 ALA A C 1
ATOM 832 O O . ALA A 1 109 ? 28.374 -0.523 -11.311 1.00 89.38 109 ALA A O 1
ATOM 833 N N . ASP A 1 110 ? 27.930 0.002 -13.441 1.00 92.25 110 ASP A N 1
ATOM 834 C CA . ASP A 1 110 ? 29.242 0.576 -13.768 1.00 92.25 110 ASP A CA 1
ATOM 835 C C . ASP A 1 110 ? 29.431 2.023 -13.272 1.00 92.25 110 ASP A C 1
ATOM 837 O O . ASP A 1 110 ? 30.508 2.596 -13.432 1.00 92.25 110 ASP A O 1
ATOM 841 N N . GLY A 1 111 ? 28.399 2.612 -12.659 1.00 86.12 111 GLY A N 1
ATOM 842 C CA . GLY A 1 111 ? 28.427 3.980 -12.138 1.00 86.12 111 GLY A CA 1
ATOM 843 C C . GLY A 1 111 ? 28.261 5.067 -13.202 1.00 86.12 111 GLY A C 1
ATOM 844 O O . GLY A 1 111 ? 28.453 6.241 -12.895 1.00 86.12 111 GLY A O 1
ATOM 845 N N . SER A 1 112 ? 27.892 4.706 -14.436 1.00 92.06 112 SER A N 1
ATOM 846 C CA . SER A 1 112 ? 27.658 5.660 -15.531 1.00 92.06 112 SER A CA 1
ATOM 847 C C . SER A 1 112 ? 26.468 6.596 -15.297 1.00 92.06 112 SER A C 1
ATOM 849 O O . SER A 1 112 ? 26.446 7.703 -15.835 1.00 92.06 112 SER A O 1
ATOM 851 N N . VAL A 1 113 ? 25.490 6.179 -14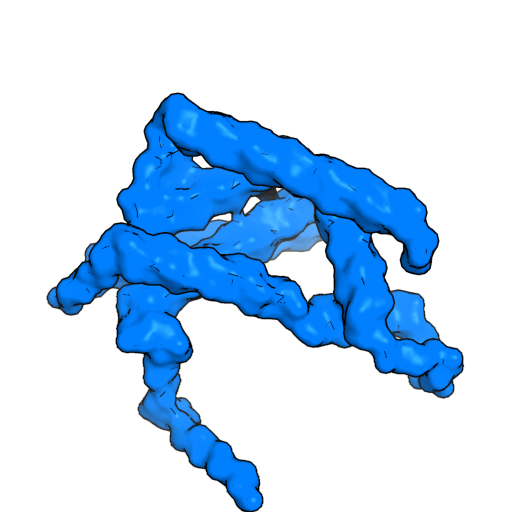.491 1.00 93.31 113 VAL A N 1
ATOM 852 C CA . VAL A 1 113 ? 24.307 6.975 -14.146 1.00 93.31 113 VAL A CA 1
ATOM 853 C C . VAL A 1 113 ? 24.384 7.348 -12.666 1.00 93.31 113 VAL A C 1
ATOM 855 O O . VAL A 1 113 ? 24.380 6.445 -11.837 1.00 93.31 113 VAL A O 1
ATOM 858 N N . PRO A 1 114 ? 24.457 8.637 -12.291 1.00 93.12 114 PRO A N 1
ATOM 859 C CA . PRO A 1 114 ? 24.453 9.035 -10.888 1.00 93.12 114 PRO A CA 1
ATOM 860 C C . PRO A 1 114 ? 23.069 8.837 -10.253 1.00 93.12 114 PRO A C 1
ATOM 862 O O . PRO A 1 114 ? 22.037 8.991 -10.907 1.00 93.12 114 PRO A O 1
ATOM 865 N N . TYR A 1 115 ? 23.041 8.526 -8.954 1.00 91.69 115 TYR A N 1
ATOM 866 C CA . TYR A 1 115 ? 21.788 8.422 -8.210 1.00 91.69 115 TYR A CA 1
ATOM 867 C C . TYR A 1 115 ? 21.169 9.804 -7.959 1.00 91.69 115 TYR A C 1
ATOM 869 O O . TYR A 1 115 ? 21.746 10.638 -7.261 1.00 91.69 115 TYR A O 1
ATOM 877 N N . GLU A 1 116 ? 19.951 10.009 -8.461 1.00 91.31 116 GLU A N 1
ATOM 878 C CA . GLU A 1 116 ? 19.126 11.191 -8.219 1.00 91.31 116 GLU A CA 1
ATOM 879 C C . GLU A 1 116 ? 17.754 10.779 -7.677 1.00 91.31 116 GLU A C 1
ATOM 881 O O . GLU A 1 116 ? 16.868 10.342 -8.414 1.00 91.31 116 GLU A O 1
ATOM 886 N N . ARG A 1 117 ? 17.566 10.938 -6.364 1.00 88.88 117 ARG A N 1
ATOM 887 C CA . ARG A 1 117 ? 16.364 10.493 -5.642 1.00 88.88 117 ARG A CA 1
ATOM 888 C C . 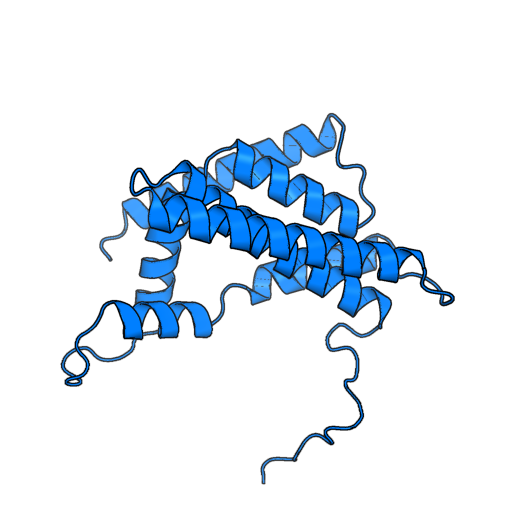ARG A 1 117 ? 15.058 10.954 -6.285 1.00 88.88 117 ARG A C 1
ATOM 890 O O . ARG A 1 117 ? 14.180 10.134 -6.517 1.00 88.88 117 ARG A O 1
ATOM 897 N N . GLU A 1 118 ? 14.913 12.246 -6.583 1.00 88.62 118 GLU A N 1
ATOM 898 C CA . GLU A 1 118 ? 13.648 12.784 -7.110 1.00 88.62 118 GLU A CA 1
ATOM 899 C C . GLU A 1 118 ? 13.330 12.247 -8.515 1.00 88.62 118 GLU A C 1
ATOM 901 O O . GLU A 1 118 ? 12.169 11.977 -8.830 1.00 88.62 118 GLU A O 1
ATOM 906 N N . LEU A 1 119 ? 14.356 12.046 -9.346 1.00 89.88 119 LEU A N 1
ATOM 907 C CA . LEU A 1 119 ? 14.211 11.470 -10.678 1.00 89.88 119 LEU A CA 1
ATOM 908 C C . LEU A 1 119 ? 13.718 10.021 -10.591 1.00 89.88 119 LEU A C 1
ATOM 910 O O . LEU A 1 119 ? 12.694 9.674 -11.184 1.00 89.88 119 LEU A O 1
ATOM 914 N N . PHE A 1 120 ? 14.412 9.182 -9.818 1.00 91.00 120 PHE A N 1
ATOM 915 C CA . PHE A 1 120 ? 14.078 7.762 -9.710 1.00 91.00 120 PHE A CA 1
ATOM 916 C C . PHE A 1 120 ? 12.792 7.510 -8.917 1.00 91.00 120 PHE A C 1
ATOM 918 O O . PHE A 1 120 ? 12.046 6.595 -9.268 1.00 91.00 120 PHE A O 1
ATOM 925 N N . ALA A 1 121 ? 12.458 8.364 -7.943 1.00 88.81 121 ALA A N 1
ATOM 926 C CA . ALA A 1 121 ? 11.152 8.360 -7.282 1.00 88.81 121 ALA A CA 1
ATOM 927 C C . ALA A 1 121 ? 10.018 8.602 -8.291 1.00 88.81 121 ALA A C 1
ATOM 929 O O . ALA A 1 121 ? 9.076 7.814 -8.366 1.00 88.81 121 ALA A O 1
ATOM 930 N N . LYS A 1 122 ? 10.129 9.640 -9.135 1.00 89.06 122 LYS A N 1
ATOM 931 C CA . LYS A 1 122 ? 9.131 9.933 -10.182 1.00 89.06 122 LYS A CA 1
ATOM 932 C C . LYS A 1 122 ? 9.047 8.824 -11.227 1.00 89.06 122 LYS A C 1
ATOM 934 O O . LYS A 1 122 ? 7.950 8.505 -11.686 1.00 89.06 122 LYS A O 1
ATOM 939 N N . ALA A 1 123 ? 10.180 8.230 -11.602 1.00 89.88 123 ALA A N 1
ATOM 940 C CA . ALA A 1 123 ? 10.228 7.117 -12.546 1.00 89.88 123 ALA A CA 1
ATOM 941 C C . ALA A 1 123 ? 9.505 5.877 -11.993 1.00 89.88 123 ALA A C 1
ATOM 943 O O . ALA A 1 123 ? 8.674 5.277 -12.685 1.00 89.88 123 ALA A O 1
ATOM 944 N N . TYR A 1 124 ? 9.765 5.543 -10.726 1.00 89.88 124 TYR A N 1
ATOM 945 C CA . TYR A 1 124 ? 9.055 4.493 -10.007 1.00 89.88 124 TYR A CA 1
ATOM 946 C C . TYR A 1 124 ? 7.557 4.793 -9.918 1.00 89.88 124 TYR A C 1
ATOM 948 O O . TYR A 1 124 ? 6.741 3.964 -10.325 1.00 89.88 124 TYR A O 1
ATOM 956 N N . GLU A 1 125 ? 7.187 5.990 -9.454 1.00 88.06 125 GLU A N 1
ATOM 957 C CA . GLU A 1 125 ? 5.792 6.394 -9.275 1.00 88.06 125 GLU A CA 1
ATOM 958 C C . GLU A 1 125 ? 5.022 6.321 -10.600 1.00 88.06 125 GLU A C 1
ATOM 960 O O . GLU A 1 125 ? 3.926 5.761 -10.653 1.00 88.06 125 GLU A O 1
ATOM 965 N N . LYS A 1 126 ? 5.615 6.800 -11.700 1.00 88.56 126 LYS A N 1
ATOM 966 C CA . LYS A 1 126 ? 5.030 6.723 -13.045 1.00 88.56 126 LYS A CA 1
ATOM 967 C C . LYS A 1 126 ? 4.697 5.283 -13.441 1.00 88.56 126 LYS A C 1
ATOM 969 O O . LYS A 1 126 ? 3.601 5.031 -13.943 1.00 88.56 126 LYS A O 1
ATOM 974 N N . ARG A 1 127 ? 5.605 4.330 -13.197 1.00 88.69 127 ARG A N 1
ATOM 975 C CA . ARG A 1 127 ? 5.340 2.909 -13.477 1.00 88.69 127 ARG A CA 1
ATOM 976 C C . ARG A 1 127 ? 4.290 2.337 -12.532 1.00 88.69 127 ARG A C 1
ATOM 978 O O . ARG A 1 127 ? 3.343 1.709 -12.998 1.00 88.69 127 ARG A O 1
ATOM 985 N N . ALA A 1 128 ? 4.421 2.582 -11.231 1.00 88.38 128 ALA A N 1
ATOM 986 C CA . ALA A 1 128 ? 3.532 2.028 -10.219 1.00 88.38 128 ALA A CA 1
ATOM 987 C C . ALA A 1 128 ? 2.084 2.507 -10.399 1.00 88.38 128 ALA A C 1
ATOM 989 O O . ALA A 1 128 ? 1.168 1.686 -10.455 1.00 88.38 128 ALA A O 1
ATOM 990 N N . LEU A 1 129 ? 1.857 3.818 -10.559 1.00 87.06 129 LEU A N 1
ATOM 991 C CA . LEU A 1 129 ? 0.514 4.382 -10.738 1.00 87.06 129 LEU A CA 1
ATOM 992 C C . LEU A 1 129 ? -0.158 3.895 -12.026 1.00 87.06 129 LEU A C 1
ATOM 994 O O . LEU A 1 129 ? -1.382 3.748 -12.036 1.00 87.06 129 LEU A O 1
ATOM 998 N N . GLY A 1 130 ? 0.617 3.620 -13.080 1.00 90.06 130 GLY A N 1
ATOM 999 C CA . GLY A 1 130 ? 0.117 3.088 -14.348 1.00 90.06 130 GLY A CA 1
ATOM 1000 C C . GLY A 1 130 ? -0.552 1.714 -14.230 1.00 90.06 130 GLY A C 1
ATOM 1001 O O . GLY A 1 130 ? -1.406 1.380 -15.049 1.00 90.06 130 GLY A O 1
ATOM 1002 N N . LEU A 1 131 ? -0.231 0.941 -13.187 1.00 92.69 131 LEU A N 1
ATOM 1003 C CA . LEU A 1 131 ? -0.821 -0.380 -12.936 1.00 92.69 131 LEU A CA 1
ATOM 1004 C C . LEU A 1 131 ? -2.187 -0.300 -12.236 1.00 92.69 131 LEU A C 1
ATOM 1006 O O . LEU A 1 131 ? -2.981 -1.245 -12.268 1.00 92.69 131 LEU A O 1
ATOM 1010 N N . TYR A 1 132 ? -2.483 0.815 -11.564 1.00 92.75 132 TYR A N 1
ATOM 1011 C CA . TYR A 1 132 ? -3.681 0.926 -10.741 1.00 92.75 132 TYR A CA 1
ATOM 1012 C C . TYR A 1 132 ? -4.944 1.129 -11.581 1.00 92.75 132 TYR A C 1
ATOM 1014 O O . TYR A 1 132 ? -5.070 2.054 -12.382 1.00 92.75 132 TYR A O 1
ATOM 1022 N N . ARG A 1 133 ? -5.949 0.297 -11.304 1.00 93.38 133 ARG A N 1
ATOM 1023 C CA . ARG A 1 133 ? -7.333 0.468 -11.744 1.00 93.38 133 ARG A CA 1
ATOM 1024 C C . ARG A 1 133 ? -8.167 0.962 -10.569 1.00 93.38 133 ARG A C 1
ATOM 1026 O O . ARG A 1 133 ? -7.807 0.775 -9.406 1.00 93.38 133 ARG A O 1
ATOM 1033 N N . ARG A 1 134 ? -9.332 1.536 -10.872 1.00 91.94 134 ARG A N 1
ATOM 1034 C CA . ARG A 1 134 ? -10.270 2.073 -9.874 1.00 91.94 134 ARG A CA 1
ATOM 1035 C C . ARG A 1 134 ? -10.552 1.096 -8.724 1.00 91.94 134 ARG A C 1
ATOM 1037 O O . ARG A 1 134 ? -10.527 1.504 -7.569 1.00 91.94 134 ARG A O 1
ATOM 1044 N N . GLN A 1 135 ? -10.744 -0.184 -9.040 1.00 92.75 135 GLN A N 1
ATOM 1045 C CA . GLN A 1 135 ? -11.016 -1.233 -8.054 1.00 92.75 135 GLN A CA 1
ATOM 1046 C C . GLN A 1 135 ? -9.876 -1.425 -7.033 1.00 92.75 135 GLN A C 1
ATOM 1048 O O . GLN A 1 135 ? -10.144 -1.719 -5.870 1.00 92.75 135 GLN A O 1
ATOM 1053 N N . HIS A 1 136 ? -8.613 -1.221 -7.435 1.00 94.31 136 HIS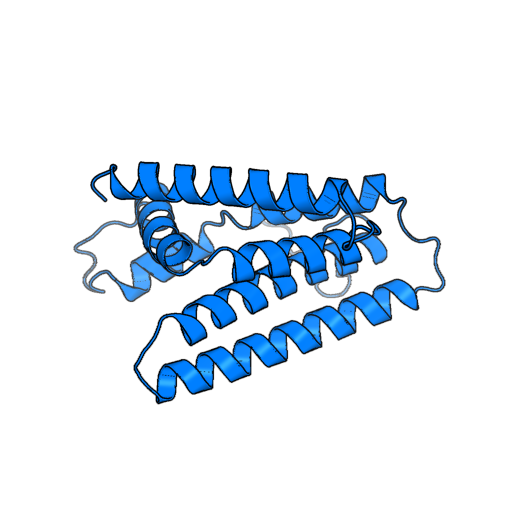 A N 1
ATOM 1054 C CA . HIS A 1 136 ? -7.453 -1.335 -6.542 1.00 94.31 136 HIS A CA 1
ATOM 1055 C C . HIS A 1 136 ? -7.468 -0.187 -5.525 1.00 94.31 136 HIS A C 1
ATOM 1057 O O . HIS A 1 136 ? -7.393 -0.415 -4.321 1.00 94.31 136 HIS A O 1
ATOM 1063 N N . VAL A 1 137 ? -7.686 1.041 -6.009 1.00 91.50 137 VAL A N 1
ATOM 1064 C CA . VAL A 1 137 ? -7.776 2.246 -5.169 1.00 91.50 137 VAL A CA 1
ATOM 1065 C C . VAL A 1 137 ? -8.969 2.169 -4.210 1.00 91.50 137 VAL A C 1
ATOM 1067 O O . VAL A 1 137 ? -8.837 2.478 -3.029 1.00 91.50 137 VAL A O 1
ATOM 1070 N N . GLU A 1 138 ? -10.131 1.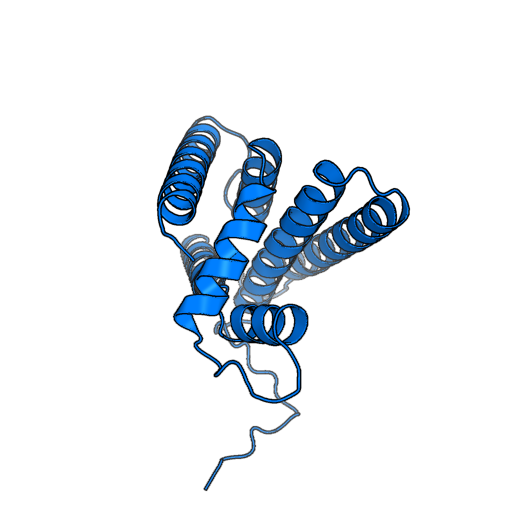713 -4.683 1.00 91.75 138 GLU A N 1
ATOM 1071 C CA . GLU A 1 138 ? -11.320 1.518 -3.843 1.00 91.75 138 GLU A CA 1
ATOM 1072 C C . GLU A 1 138 ? -11.074 0.493 -2.726 1.00 91.75 138 GLU A C 1
ATOM 1074 O O . GLU A 1 138 ? -11.422 0.745 -1.568 1.00 91.75 138 GLU A O 1
ATOM 1079 N N . ARG A 1 139 ? -10.419 -0.631 -3.043 1.00 92.06 139 ARG A N 1
ATOM 1080 C CA . ARG A 1 139 ? -10.049 -1.652 -2.054 1.00 92.06 139 ARG A CA 1
ATOM 1081 C C . ARG A 1 139 ? -9.068 -1.109 -1.015 1.00 92.06 139 ARG A C 1
ATOM 1083 O O . ARG A 1 139 ? -9.311 -1.296 0.178 1.00 92.06 139 ARG A O 1
ATOM 1090 N N . LEU A 1 140 ? -8.014 -0.417 -1.450 1.00 92.62 140 LEU A N 1
ATOM 1091 C CA . LEU A 1 140 ? -7.034 0.222 -0.568 1.00 92.62 140 LEU A CA 1
ATOM 1092 C C . LEU A 1 140 ? -7.720 1.180 0.415 1.00 92.62 140 LEU A C 1
ATOM 1094 O O . LEU A 1 140 ? -7.570 1.045 1.628 1.00 92.62 140 LEU A O 1
ATOM 1098 N N . ILE A 1 141 ? -8.546 2.094 -0.099 1.00 92.12 141 ILE A N 1
ATOM 1099 C CA . ILE A 1 141 ? -9.273 3.076 0.718 1.00 92.12 141 ILE A CA 1
ATOM 1100 C C . ILE A 1 141 ? -10.196 2.386 1.716 1.00 92.12 141 ILE A C 1
ATOM 1102 O O . ILE A 1 141 ? -10.238 2.778 2.878 1.00 92.12 141 ILE A O 1
ATOM 1106 N N . SER A 1 142 ? -10.903 1.334 1.301 1.00 92.81 142 SER A N 1
ATOM 1107 C CA . SER A 1 142 ? -11.756 0.552 2.197 1.00 92.81 142 SER A CA 1
ATOM 1108 C C . SER A 1 142 ? -10.957 -0.082 3.345 1.00 92.81 142 SER A C 1
ATOM 1110 O O . SER A 1 142 ? -11.398 -0.049 4.496 1.00 92.81 142 SER A O 1
ATOM 1112 N N . MET A 1 143 ? -9.782 -0.651 3.061 1.00 94.31 143 MET A N 1
ATOM 1113 C CA . MET A 1 143 ? -8.923 -1.274 4.077 1.00 94.31 143 MET A CA 1
ATOM 1114 C C . MET A 1 143 ? -8.350 -0.244 5.059 1.00 94.31 143 MET A C 1
ATOM 1116 O O . MET A 1 143 ? -8.421 -0.458 6.275 1.00 94.31 143 MET A O 1
ATOM 1120 N N . VAL A 1 144 ? -7.858 0.888 4.547 1.00 92.75 144 VAL A N 1
ATOM 1121 C CA . VAL A 1 144 ? -7.341 2.000 5.361 1.00 92.75 144 VAL A CA 1
ATOM 1122 C C . VAL A 1 144 ? -8.453 2.618 6.208 1.00 92.75 144 VAL A C 1
ATOM 1124 O O . VAL A 1 144 ? -8.279 2.801 7.410 1.00 92.75 144 VAL A O 1
ATOM 1127 N N . ALA A 1 145 ? -9.627 2.875 5.625 1.00 92.44 145 ALA A N 1
ATOM 1128 C CA . ALA A 1 145 ? -10.783 3.403 6.345 1.00 92.44 145 ALA A CA 1
ATOM 1129 C C . ALA A 1 145 ? -11.198 2.479 7.495 1.00 92.44 145 ALA A C 1
ATOM 1131 O O . ALA A 1 145 ? -11.404 2.943 8.618 1.00 92.44 145 ALA A O 1
ATOM 1132 N N . LYS A 1 146 ? -11.257 1.166 7.242 1.00 93.38 146 LYS A N 1
ATOM 1133 C CA . LYS A 1 146 ? -11.574 0.168 8.267 1.00 93.38 146 LYS A CA 1
ATOM 1134 C C . LYS A 1 146 ? -10.554 0.176 9.410 1.00 93.38 146 LYS A C 1
ATOM 1136 O O . LYS A 1 146 ? -10.961 0.140 10.571 1.00 93.38 146 LYS A O 1
ATOM 1141 N N . ALA A 1 147 ? -9.258 0.267 9.107 1.00 91.50 147 ALA A N 1
ATOM 1142 C CA . ALA A 1 147 ? -8.207 0.377 10.122 1.00 91.50 147 ALA A CA 1
ATOM 1143 C C . ALA A 1 147 ? -8.330 1.689 10.923 1.00 91.50 147 ALA A C 1
ATOM 1145 O O . ALA A 1 147 ? -8.273 1.687 12.151 1.00 91.50 147 ALA A O 1
ATOM 1146 N N . ALA A 1 148 ? -8.632 2.802 10.250 1.00 90.31 148 ALA A N 1
ATOM 1147 C CA . ALA A 1 148 ? -8.855 4.098 10.885 1.00 90.31 148 ALA A CA 1
ATOM 1148 C C . ALA A 1 148 ? -10.125 4.157 11.766 1.00 90.31 148 ALA A C 1
ATOM 1150 O O . ALA A 1 148 ? -10.320 5.124 12.502 1.00 90.31 148 ALA A O 1
ATOM 1151 N N . GLY A 1 149 ? -10.980 3.127 11.739 1.00 88.44 149 GLY A N 1
ATOM 1152 C CA . GLY A 1 149 ? -12.242 3.082 12.484 1.00 88.44 149 GLY A CA 1
ATOM 1153 C C . GLY A 1 149 ? -13.408 3.773 11.771 1.00 88.44 149 GLY A C 1
ATOM 1154 O O . GLY A 1 149 ? -14.415 4.090 12.400 1.00 88.44 149 GLY A O 1
ATOM 1155 N N . LEU A 1 150 ? -13.282 4.012 10.466 1.00 88.62 150 LEU A N 1
ATOM 1156 C CA . LEU A 1 150 ? -14.328 4.569 9.617 1.00 88.62 150 LEU A CA 1
ATOM 1157 C C . LEU A 1 150 ? -15.149 3.447 8.974 1.00 88.62 150 LEU A C 1
ATOM 1159 O O . LEU A 1 150 ? -14.644 2.356 8.707 1.00 88.62 150 LEU A O 1
ATOM 1163 N N . LYS A 1 151 ? -16.425 3.721 8.684 1.00 85.62 151 LYS A N 1
ATOM 1164 C CA . LYS A 1 151 ? -17.278 2.784 7.941 1.00 85.62 151 LYS A CA 1
ATOM 1165 C C . LYS A 1 151 ? -16.832 2.759 6.469 1.00 85.62 151 LYS A C 1
ATOM 1167 O O . LYS A 1 151 ? -16.962 3.782 5.798 1.00 85.62 151 LYS A O 1
ATOM 1172 N N . PRO A 1 152 ? -16.344 1.620 5.941 1.00 78.69 152 PRO A N 1
ATOM 1173 C CA . PRO A 1 152 ? -15.859 1.532 4.561 1.00 78.69 152 PRO A CA 1
ATOM 1174 C C . PRO A 1 152 ? -16.994 1.501 3.525 1.00 78.69 152 PRO A C 1
ATOM 1176 O O . PRO A 1 152 ? -16.759 1.653 2.332 1.00 78.69 152 PRO A O 1
ATOM 1179 N N . GLN A 1 153 ? -18.236 1.297 3.968 1.00 73.56 153 GLN A N 1
ATOM 1180 C CA . GLN A 1 153 ? -19.414 1.186 3.113 1.00 73.56 153 GLN A CA 1
ATOM 1181 C C . GLN A 1 153 ? -20.357 2.360 3.405 1.00 73.56 153 GLN A C 1
ATOM 1183 O O . GLN A 1 153 ? -20.760 2.570 4.549 1.00 73.56 153 GLN A O 1
ATOM 1188 N N . GLY A 1 154 ? -20.678 3.153 2.377 1.00 77.12 154 GLY A N 1
ATOM 1189 C CA . GLY A 1 154 ? -21.601 4.287 2.478 1.00 77.12 154 GLY A CA 1
ATOM 1190 C C . GLY A 1 154 ? -21.352 5.385 1.441 1.00 77.12 154 GLY A C 1
ATOM 1191 O O . GLY A 1 154 ? -20.300 5.435 0.803 1.00 77.12 154 GLY A O 1
ATOM 1192 N N . MET A 1 155 ? -22.320 6.294 1.288 1.00 74.31 155 MET A N 1
ATOM 1193 C CA . MET A 1 155 ? -22.248 7.417 0.338 1.00 74.31 155 MET A CA 1
ATOM 1194 C C . MET A 1 155 ? -21.013 8.321 0.528 1.00 74.31 155 MET A C 1
ATOM 1196 O O . MET A 1 155 ? -20.370 8.631 -0.477 1.00 74.31 155 MET A O 1
ATOM 1200 N N . PRO A 1 156 ? -20.596 8.680 1.763 1.00 81.56 156 PRO A N 1
ATOM 1201 C CA . PRO A 1 156 ? -19.387 9.480 1.966 1.00 81.56 156 PRO A CA 1
ATOM 1202 C C . PRO A 1 156 ? -18.119 8.765 1.489 1.00 81.56 156 PRO A C 1
ATOM 1204 O O . PRO A 1 156 ? -17.270 9.376 0.846 1.00 81.56 156 PRO A O 1
ATOM 1207 N N . MET A 1 157 ? -18.010 7.453 1.729 1.00 84.00 157 MET A N 1
ATOM 1208 C CA . MET A 1 157 ? -16.843 6.681 1.298 1.00 84.00 157 MET A CA 1
ATOM 1209 C C . MET A 1 157 ? -16.779 6.559 -0.227 1.00 84.00 157 MET A C 1
ATOM 1211 O O . MET A 1 157 ? -15.705 6.681 -0.803 1.00 84.00 157 MET A O 1
ATOM 1215 N N . ARG A 1 158 ? -17.928 6.427 -0.908 1.00 83.00 158 ARG A N 1
ATOM 1216 C CA . ARG A 1 158 ? -17.981 6.447 -2.382 1.00 83.00 158 ARG A CA 1
ATOM 1217 C C . ARG A 1 158 ? -17.474 7.772 -2.954 1.00 83.00 158 ARG A C 1
ATOM 1219 O O . ARG A 1 158 ? -16.774 7.759 -3.964 1.00 83.00 158 ARG A O 1
ATOM 1226 N N . ALA A 1 159 ? -17.799 8.895 -2.311 1.00 86.88 159 ALA A N 1
ATOM 1227 C CA . ALA A 1 159 ? -17.285 10.205 -2.703 1.00 86.88 159 ALA A CA 1
ATOM 1228 C C . ALA A 1 159 ? -15.767 10.307 -2.479 1.00 86.88 159 ALA A C 1
ATOM 1230 O O . ALA A 1 159 ? -15.051 10.722 -3.388 1.00 86.88 159 ALA A O 1
ATOM 1231 N N . VAL A 1 160 ? -15.266 9.854 -1.323 1.00 87.50 160 VAL A N 1
ATOM 1232 C CA . VAL A 1 160 ? -13.823 9.804 -1.026 1.00 87.50 160 VAL A CA 1
ATOM 1233 C C . VAL A 1 160 ? -13.081 8.946 -2.049 1.00 87.50 160 VAL A C 1
ATOM 1235 O O . VAL A 1 160 ? -12.104 9.408 -2.631 1.00 87.50 160 VA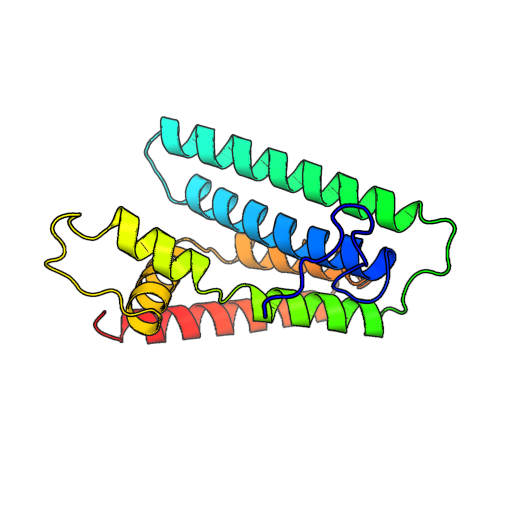L A O 1
ATOM 1238 N N . SER A 1 161 ? -13.566 7.739 -2.343 1.00 86.94 161 SER A N 1
ATOM 1239 C CA . SER A 1 161 ? -12.947 6.869 -3.344 1.00 86.94 161 SER A CA 1
ATOM 1240 C C . SER A 1 161 ? -12.978 7.465 -4.750 1.00 86.94 161 SER A C 1
ATOM 1242 O O . SER A 1 161 ? -11.998 7.353 -5.485 1.00 86.94 161 SER A O 1
ATOM 1244 N N . ALA A 1 162 ? -14.063 8.146 -5.130 1.00 89.44 162 ALA A N 1
ATOM 1245 C CA . ALA A 1 162 ? -14.147 8.833 -6.415 1.00 89.44 162 ALA A CA 1
ATOM 1246 C C . ALA A 1 162 ? -13.155 10.005 -6.511 1.00 89.44 162 ALA A C 1
ATOM 1248 O O . ALA A 1 162 ? -12.499 10.167 -7.541 1.00 89.44 162 ALA A O 1
ATOM 1249 N N . LEU A 1 163 ? -13.017 10.805 -5.449 1.00 91.25 163 LEU A N 1
ATOM 1250 C CA . LEU A 1 163 ? -12.044 11.898 -5.380 1.00 91.25 163 LEU A CA 1
ATOM 1251 C C . LEU A 1 163 ? -10.610 11.375 -5.415 1.00 91.25 163 LEU A C 1
ATOM 1253 O O . LEU A 1 163 ? -9.805 11.870 -6.202 1.00 91.25 163 LEU A O 1
ATOM 1257 N N . ALA A 1 164 ? -10.312 10.338 -4.637 1.00 88.69 164 ALA A N 1
ATOM 1258 C CA . ALA A 1 164 ? -9.008 9.694 -4.635 1.00 88.69 164 ALA A CA 1
ATOM 1259 C C . ALA A 1 164 ? -8.665 9.117 -6.013 1.00 88.69 164 ALA A C 1
ATOM 1261 O O . ALA A 1 164 ? -7.563 9.329 -6.502 1.00 88.69 164 ALA A O 1
ATOM 1262 N N . TRP A 1 165 ? -9.619 8.477 -6.699 1.00 92.00 165 TRP A N 1
ATOM 1263 C CA . TRP A 1 165 ? -9.410 7.997 -8.066 1.00 92.00 165 TRP A CA 1
ATOM 1264 C C . TRP A 1 165 ? -9.166 9.137 -9.063 1.00 92.00 165 TRP A C 1
ATOM 1266 O O . TRP A 1 165 ? -8.294 9.035 -9.925 1.00 92.00 165 TRP A O 1
ATOM 1276 N N . ARG A 1 166 ? -9.902 10.250 -8.951 1.00 91.44 166 ARG A N 1
ATOM 1277 C CA . ARG A 1 166 ? -9.663 11.444 -9.780 1.00 91.44 166 ARG A CA 1
ATOM 1278 C C . ARG A 1 166 ? -8.268 12.017 -9.541 1.00 91.44 166 ARG A C 1
ATOM 1280 O O . ARG A 1 166 ? -7.582 12.336 -10.508 1.00 91.44 166 ARG A O 1
ATOM 1287 N N . TYR A 1 167 ? -7.852 12.109 -8.281 1.00 89.31 167 TYR A N 1
ATOM 1288 C CA . TYR A 1 167 ? -6.510 12.542 -7.905 1.00 89.31 167 TYR A CA 1
ATOM 1289 C C . TYR A 1 167 ? -5.438 11.600 -8.464 1.00 89.31 167 TYR A C 1
ATOM 1291 O O . TYR A 1 167 ? -4.483 12.062 -9.080 1.00 89.31 167 TYR A O 1
ATOM 1299 N N . TRP A 1 168 ? -5.647 10.288 -8.352 1.00 88.19 168 TRP A N 1
ATOM 1300 C CA . TRP A 1 168 ? -4.754 9.263 -8.892 1.00 88.19 168 TRP A CA 1
ATOM 1301 C C . TRP A 1 168 ? -4.580 9.397 -10.407 1.00 88.19 168 TRP A C 1
ATOM 1303 O O . TRP A 1 168 ? -3.460 9.425 -10.912 1.00 88.19 168 TRP A O 1
ATOM 1313 N N . ARG A 1 169 ? -5.686 9.558 -11.147 1.00 90.69 169 ARG A N 1
ATOM 1314 C CA . ARG A 1 169 ? -5.650 9.794 -12.599 1.00 90.69 169 ARG A CA 1
ATOM 1315 C C . ARG A 1 169 ? -4.934 11.090 -12.957 1.00 90.69 169 ARG A C 1
ATOM 1317 O O . ARG A 1 169 ? -4.198 11.118 -13.937 1.00 90.69 169 ARG A O 1
ATOM 1324 N N . PHE A 1 170 ? -5.151 12.148 -12.184 1.00 88.06 170 PHE A N 1
ATOM 1325 C CA . PHE A 1 170 ? -4.495 13.434 -12.392 1.00 88.06 170 PHE A CA 1
ATOM 1326 C C . PHE A 1 170 ? -2.982 13.360 -12.145 1.00 88.06 170 PHE A C 1
ATOM 1328 O O . PHE A 1 170 ? -2.216 13.843 -12.977 1.00 88.06 170 PHE A O 1
ATOM 1335 N N . ARG A 1 171 ? -2.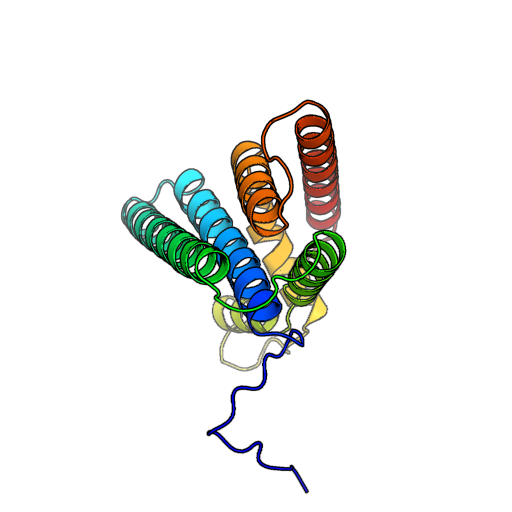548 12.711 -11.054 1.00 86.50 171 ARG A N 1
ATOM 1336 C CA . ARG A 1 171 ? -1.131 12.421 -10.765 1.00 86.50 171 ARG A CA 1
ATOM 1337 C C . ARG A 1 171 ? -0.503 11.607 -11.892 1.00 86.50 171 ARG A C 1
ATOM 1339 O O . ARG A 1 171 ? 0.503 12.034 -12.450 1.00 86.50 171 ARG A O 1
ATOM 1346 N N . ASN A 1 172 ? -1.146 10.508 -12.294 1.00 86.12 172 ASN A N 1
ATOM 1347 C CA . ASN A 1 172 ? -0.659 9.657 -13.379 1.00 86.12 172 ASN A CA 1
ATOM 1348 C C . ASN A 1 172 ? -0.541 10.427 -14.708 1.00 86.12 172 ASN A C 1
ATOM 1350 O O . ASN A 1 172 ? 0.458 10.306 -15.411 1.00 86.12 172 ASN A O 1
ATOM 1354 N N . TRP A 1 173 ? -1.518 11.279 -15.037 1.00 86.31 173 TRP A N 1
ATOM 1355 C CA . TRP A 1 173 ? -1.461 12.133 -16.228 1.00 86.31 173 TRP A CA 1
ATOM 1356 C C . TRP A 1 173 ? -0.318 13.157 -16.168 1.00 86.31 173 TRP A C 1
ATOM 1358 O O . TRP A 1 173 ? 0.414 13.311 -17.148 1.00 86.31 173 TRP A O 1
ATOM 1368 N N . ARG A 1 174 ? -0.113 13.818 -15.019 1.00 87.38 174 ARG A N 1
ATOM 1369 C CA . ARG A 1 174 ? 1.002 14.760 -14.828 1.00 87.38 174 ARG A CA 1
ATOM 1370 C C . ARG A 1 174 ? 2.359 14.076 -14.994 1.00 87.38 174 ARG A C 1
ATOM 1372 O O . ARG A 1 174 ? 3.206 14.602 -15.704 1.00 87.38 174 ARG A O 1
ATOM 1379 N N . LEU A 1 175 ? 2.542 12.898 -14.399 1.00 83.00 175 LEU A N 1
ATOM 1380 C CA . LEU A 1 175 ? 3.782 12.116 -14.502 1.00 83.00 175 LEU A CA 1
ATOM 1381 C C . LEU A 1 175 ? 3.994 11.516 -15.896 1.00 83.00 175 LEU A C 1
ATOM 1383 O O . LEU A 1 175 ? 5.125 11.392 -16.353 1.00 83.00 175 LEU A O 1
ATOM 1387 N N . SER A 1 176 ? 2.914 11.177 -16.601 1.00 77.62 176 SER A N 1
ATOM 1388 C CA . SER A 1 176 ? 2.988 10.739 -18.000 1.00 77.62 176 SER A CA 1
ATOM 1389 C C . SER A 1 176 ? 3.400 11.873 -18.940 1.00 77.62 176 SER A C 1
ATOM 1391 O O . SER A 1 176 ? 4.075 11.616 -19.931 1.00 77.62 176 SER A O 1
ATOM 1393 N N . SER A 1 177 ? 3.021 13.112 -18.612 1.00 73.75 177 SER A N 1
ATOM 1394 C CA . SER A 1 177 ? 3.362 14.314 -19.387 1.00 73.75 177 SER A CA 1
ATOM 1395 C C . SER A 1 177 ? 4.759 14.857 -19.067 1.00 73.75 177 SER A C 1
ATOM 1397 O O . SER A 1 177 ? 5.338 15.571 -19.881 1.00 73.75 177 SER A O 1
ATOM 1399 N N . ALA A 1 178 ? 5.311 14.523 -17.898 1.00 68.12 178 ALA A N 1
ATOM 1400 C CA . ALA A 1 178 ? 6.709 14.770 -17.582 1.00 68.12 178 ALA A CA 1
ATOM 1401 C C . ALA A 1 178 ? 7.583 13.736 -18.314 1.00 68.12 178 ALA A C 1
ATOM 1403 O O . ALA A 1 178 ? 7.417 12.522 -18.140 1.00 68.12 178 ALA A O 1
ATOM 1404 N N . ALA A 1 179 ? 8.505 14.218 -19.150 1.00 54.34 179 ALA A N 1
ATOM 1405 C CA . ALA A 1 179 ? 9.601 13.393 -19.635 1.00 54.34 179 ALA A CA 1
ATOM 1406 C C . ALA A 1 179 ? 10.460 13.019 -18.418 1.00 54.34 179 ALA A C 1
ATOM 1408 O O . ALA A 1 179 ? 10.982 13.899 -17.735 1.00 54.34 179 ALA A O 1
ATOM 1409 N N . VAL A 1 180 ? 10.503 11.725 -18.115 1.00 56.94 180 VAL A N 1
ATOM 1410 C CA . VAL A 1 180 ? 11.372 11.095 -17.116 1.00 56.94 180 VAL A CA 1
ATOM 1411 C C . VAL A 1 180 ? 12.175 10.060 -17.868 1.00 56.94 180 VAL A C 1
ATOM 1413 O O . VAL A 1 180 ? 11.514 9.329 -18.649 1.00 56.94 180 VAL A O 1
#

Secondary structure (DSSP, 8-state):
------TT----TTSSHHHHHHHHHHHHHHHHHHHHHHHHH---HHHHHHHHHHHHHHHHHHHHHHHHHHT-SS-PPPHHHHHHHHHHHHHHTS-HHHHHHHHHHHS-TTS-S---HHHHHHHHHHHHHHH--HHHHHHHHHHHHHHHT--SSSHHHHHHHHHHHHHHHHHHHHHHHS--

Foldseek 3Di:
DDDDDDPPDPCQPLNDPLLNLLLLLLVLLVLLLLLVLQLVQDPDPVSVVVSNVRSVVSVVSSVVSLVVSVPDPDDHDDLVSSVVSNVVSVVPVLDLVQLVVQCVVPDDPPCPDDRDSVVSSLVSLLVSLVSDDLVSLLSSLLSSCVSSVHHSDDDVNVVVSVVVVVVSVVSNVVSVPDDD

Sequence (180 aa):
MKGTTPLDAIQPVCGSRGGELIARCVVESGTSSYYTAIKDATDEPVLKQIAANIAADEFRHYKLFYDRFNALDEAKPSVFARIRVALGRISEADDDELACAYYAANTPADGSVPYERELFAKAYEKRALGLYRRQHVERLISMVAKAAGLKPQGMPMRAVSALAWRYWRFRNWRLSSAAV

pLDDT: mean 86.22, std 14.9, range [31.97, 98.56]

=== Feature glossary ===
Legend for the data blocks above and below:

— What the protein is —

Sequence gives the chain of amino acids in standard one-letter code (A=alanine, C=cysteine, …, Y=tyrosine), read N→C. It is the only feature that is directly encoded by the gene; all structural features are derived from the folded form of this sequence.

The annotation block draws on four external resources. InterPro: which protein families and domains the sequence belongs to. GO: standardized terms for what the protein does, what process it participates in, and where in the cell it acts. CATH: which structural fold it has in the CATH hierarchy. Organism: the species of origin.

— Where its atoms are —

Atomic coordinates in PDBx/mmCIF format — the same representation the Protein Data Bank distributes. Each line of the _atom_site loop places one backbone atom in Cartesian space (units: ångströms, origin: arbitrary).

Six rendered views show the 3D structure from the faces of a cube — i.e. along ±x, ±y, ±z. Rendering representation is drawn randomly per protein from cartoon (secondary-structure ribbons), sticks (backbone bonds), or molecular surface; coloring is either N→C rainbow (blue at the N-terminus through red at the C-terminus) or one color per chain.

— Local backbone conformation —

DSSP 8-state secondary structure assigns each residue one of H (α-helix), G (3₁₀-helix), I (π-helix), E (extended β-strand), B (isolated β-bridge), T (hydrogen-bonded turn), S (bend), or '-' (coil). The assignment is computed from backbone hydrogen-bond geometry via the Kabsch–Sander algorithm.

P-SEA three-state annotation labels each residue as helix, strand, or coil based purely on the geometry of the Cα trace. It serves as a fallback when the full backbone (and thus DSSP) is unavailable.

φ (phi) and ψ (psi) are the two rotatable backbone dihedrals per residue: φ is the C(i-1)–N–Cα–C torsion, ψ is the N–Cα–C–N(i+1) torsion, both in degrees on (−180°, 180°]. α-helical residues cluster near (−60°, −45°); β-strand residues near (−120°, +130°). A Ramachandran plot is simply a scatter of (φ, ψ) for every residue.

— Global shape and packing —

Radius of gyration (Rg) is the root-mean-square distance of Cα atoms from their centroid — a single number for overall size and compactness. A globular domain of N residues has Rg ≈ 2.2·N^0.38 Å; an extended or disordered chain has a much larger Rg. The Cα contact count is the number of residue pairs whose Cα atoms are within 8 Å and are more than four positions apart in sequence — a standard proxy for tertiary packing density. The bounding box is the smallest axis-aligned box enclosing all Cα atoms.

Accessible surface area quantifies burial. A residue with SASA near zero is packed into the hydrophobic core; one with SASA >100 Å² sits on the surface. Computed here via the Shrake–Rupley numerical algorithm with a 1.4 Å probe.

The contact map is a binary N×N matrix image: pixel (i, j) is dark where Cα_i and Cα_j are within 8 Å and |i−j|>4. Because the |i−j|>4 filter removes local helical contacts, off-diagonal stripes parallel to the main diagonal indicate parallel β-sheets; stripes perpendicular to it indicate antiparallel β-sheets. The Ramachandran plot scatters every residue's (φ, ψ) pair against the sterically allowed regions. The PAE heatmap renders the predicted-aligned-error matrix.

— Structural neighborhood —

A 3Di character summarizes, for each residue, the relative orientation of the Cα frame of its nearest spatial neighbor. Because it encodes fold topology rather than chemistry, 3Di alignments detect remote structural similarity that sequence alignment misses.

Structural nearest neighbors (via Foldseek easy-search vs the PDB). Reported per hit: target PDB id, E-value, and alignment TM-score. A TM-score above ~0.5 is the conventional threshold for 'same fold'.

— Confidence and disorder —

For AlphaFold models, the B-factor field carries pLDDT — the model's own estimate of local accuracy on a 0–100 scale. Regions with pLDDT<50 should be treated as essentially unmodeled; they often correspond to intrinsically disordered segments.

B-factor (Debye–Waller factor) reflects atomic displacement in the crystal lattice. It is an experimental observable (units Å²), not a prediction; low values mean the atom is pinned down, high values mean it moves or is heterogeneous across the crystal.

Predicted Aligned Error (PAE) is an AlphaFold confidence matrix: entry (i, j) is the expected error in the position of residue j, in ångströms, when the prediction is superimposed on the true structure at residue i. Low PAE within a block of residues means that block is internally rigid and well-predicted; high PAE between two blocks means their relative placement is uncertain even if each block individually is confident.